Protein AF-A0A353K1G4-F1 (afdb_monomer)

Sequence (325 aa):
MKRILIYILIGVVITFFPLLYINNKVLANDSNIKWTSNRSSLNSTKHDITLPDDAKYISVSENANYVSYVKDEKLYIKDLSGNTEDNLIPEELPVMNAITLNDRDIVMYFIYDRDKQKLIVKTYNIDNDEKTLHKEFTVKNLLEIKGVEYSSYTNVIYINARTGNENYATDNIYRIDIMKNVSHYFSLKDICKMTLLTNEDCIAFQDKYNNLYINKRKFTYQDYSKFILIGKGKKDLLYASPYKDKSKIYVIENQKVVDTIKIEDTNYKDILSFDNRNYLIYDNYAYNVETGDKINIKNDMDIIDITDKQVIYKNSENKLFIENI

Radius of gyration: 22.88 Å; Cα contacts (8 Å, |Δi|>4): 673; chains: 1; bounding box: 49×72×55 Å

Structure (mmCIF, N/CA/C/O backbone):
data_AF-A0A353K1G4-F1
#
_entry.id   AF-A0A353K1G4-F1
#
loop_
_atom_site.group_PDB
_atom_site.id
_atom_site.type_symbol
_atom_site.label_atom_id
_atom_site.label_alt_id
_atom_site.label_comp_id
_atom_site.label_asym_id
_atom_site.label_entity_id
_atom_site.label_seq_id
_atom_site.pdbx_PDB_ins_code
_atom_site.Cartn_x
_atom_site.Cartn_y
_atom_site.Cartn_z
_atom_site.occupancy
_atom_site.B_iso_or_equiv
_atom_site.auth_seq_id
_atom_site.auth_comp_id
_atom_site.auth_asym_id
_atom_site.auth_atom_id
_atom_site.pdbx_PDB_model_num
ATOM 1 N N . MET A 1 1 ? 26.061 51.919 6.950 1.00 58.25 1 MET A N 1
ATOM 2 C CA . MET A 1 1 ? 24.662 51.514 7.230 1.00 58.25 1 MET A CA 1
ATOM 3 C C . MET A 1 1 ? 23.676 51.882 6.121 1.00 58.25 1 MET A C 1
ATOM 5 O O . MET A 1 1 ? 23.127 50.963 5.535 1.00 58.25 1 MET A O 1
ATOM 9 N N . LYS A 1 2 ? 23.488 53.165 5.757 1.00 61.84 2 LYS A N 1
ATOM 10 C CA . LYS A 1 2 ? 22.496 53.577 4.731 1.00 61.84 2 LYS A CA 1
ATOM 11 C C . LYS A 1 2 ? 22.630 52.860 3.373 1.00 61.84 2 LYS A C 1
ATOM 13 O O . LYS A 1 2 ? 21.628 52.455 2.808 1.00 61.84 2 LYS A O 1
ATOM 18 N N . ARG A 1 3 ? 23.856 52.633 2.882 1.00 66.25 3 ARG A N 1
ATOM 19 C CA . ARG A 1 3 ? 24.095 51.904 1.617 1.00 66.25 3 ARG A CA 1
ATOM 20 C C . ARG A 1 3 ? 23.697 50.424 1.677 1.00 66.25 3 ARG A C 1
ATOM 22 O O . ARG A 1 3 ? 23.158 49.916 0.710 1.00 66.25 3 ARG A O 1
ATOM 29 N N . ILE A 1 4 ? 23.904 49.758 2.814 1.00 77.44 4 ILE A N 1
ATOM 30 C CA . ILE A 1 4 ? 23.527 48.345 2.998 1.00 77.44 4 ILE A CA 1
ATOM 31 C C . ILE A 1 4 ? 22.002 48.204 3.016 1.00 77.44 4 ILE A C 1
ATOM 33 O O . ILE A 1 4 ? 21.465 47.326 2.356 1.00 77.44 4 ILE A O 1
ATOM 37 N N . LEU A 1 5 ? 21.305 49.124 3.690 1.00 78.12 5 LEU A N 1
ATOM 38 C CA . LEU A 1 5 ? 19.840 49.194 3.678 1.00 78.12 5 LEU A CA 1
ATOM 39 C C . LEU A 1 5 ? 19.276 49.376 2.264 1.00 78.12 5 LEU A C 1
ATOM 41 O O . LEU A 1 5 ? 18.299 48.725 1.919 1.00 78.12 5 LEU A O 1
ATOM 45 N N . ILE A 1 6 ? 19.921 50.200 1.432 1.00 84.19 6 ILE A N 1
ATOM 46 C CA . ILE A 1 6 ? 19.529 50.387 0.027 1.00 84.19 6 ILE A CA 1
ATOM 47 C C . ILE A 1 6 ? 19.706 49.088 -0.770 1.00 84.19 6 ILE A C 1
ATOM 49 O O . ILE A 1 6 ? 18.800 48.707 -1.501 1.00 84.19 6 ILE A O 1
ATOM 53 N N . TYR A 1 7 ? 20.819 48.368 -0.600 1.00 84.25 7 TYR A N 1
ATOM 54 C CA . TYR A 1 7 ? 21.029 47.094 -1.298 1.00 84.25 7 TYR A CA 1
ATOM 55 C C . TYR A 1 7 ? 20.064 45.992 -0.845 1.00 84.25 7 TYR A C 1
ATOM 57 O O . TYR A 1 7 ? 19.584 45.234 -1.683 1.00 84.25 7 TYR A O 1
ATOM 65 N N . ILE A 1 8 ? 19.725 45.936 0.446 1.00 84.19 8 ILE A N 1
ATOM 66 C CA . ILE A 1 8 ? 18.695 45.020 0.959 1.00 84.19 8 ILE A CA 1
ATOM 67 C C . ILE A 1 8 ? 17.334 45.364 0.345 1.00 84.19 8 ILE A C 1
ATOM 69 O O . ILE A 1 8 ? 16.639 44.471 -0.130 1.00 84.19 8 ILE A O 1
ATOM 73 N N . LEU A 1 9 ? 16.976 46.651 0.286 1.00 84.44 9 LEU A N 1
ATOM 74 C CA . LEU A 1 9 ? 15.713 47.096 -0.302 1.00 84.44 9 LEU A CA 1
ATOM 75 C C . LEU A 1 9 ? 15.630 46.746 -1.795 1.00 84.44 9 LEU A C 1
ATOM 77 O O . LEU A 1 9 ? 14.607 46.247 -2.252 1.00 84.44 9 LEU A O 1
ATOM 81 N N . ILE A 1 10 ? 16.721 46.950 -2.540 1.00 85.31 10 ILE A N 1
ATOM 82 C CA . ILE A 1 10 ? 16.819 46.570 -3.956 1.00 85.31 10 ILE A CA 1
ATOM 83 C C . ILE A 1 10 ? 16.660 45.053 -4.115 1.00 85.31 10 ILE A C 1
ATOM 85 O O . ILE A 1 10 ? 15.904 44.614 -4.977 1.00 85.31 10 ILE A O 1
ATOM 89 N N . GLY A 1 11 ? 17.310 44.253 -3.265 1.00 82.81 11 GLY A N 1
ATOM 90 C CA . GLY A 1 11 ? 17.180 42.794 -3.283 1.00 82.81 11 GLY A CA 1
ATOM 91 C C . GLY A 1 11 ? 15.749 42.318 -3.016 1.00 82.81 11 GLY A C 1
ATOM 92 O O . GLY A 1 11 ? 15.250 41.443 -3.725 1.00 82.81 11 GLY A O 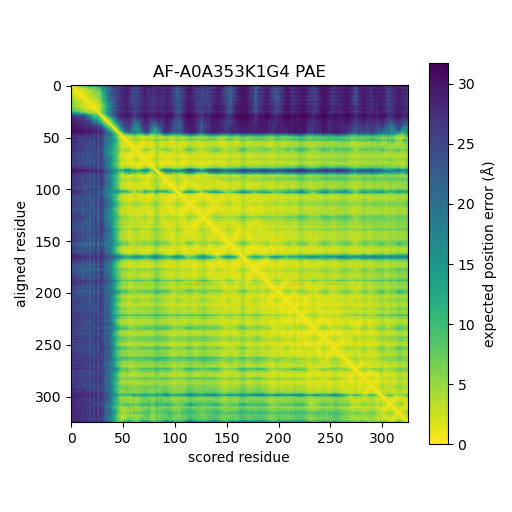1
ATOM 93 N N . VAL A 1 12 ? 15.059 42.933 -2.050 1.00 83.81 12 VAL A N 1
ATOM 94 C CA . VAL A 1 12 ? 13.645 42.642 -1.759 1.00 83.81 12 VAL A CA 1
ATOM 95 C C . VAL A 1 12 ? 12.765 43.029 -2.945 1.00 83.81 12 VAL A C 1
ATOM 97 O O . VAL A 1 12 ? 11.947 42.229 -3.373 1.00 83.81 12 VAL A O 1
ATOM 100 N N . VAL A 1 13 ? 12.957 44.203 -3.548 1.00 86.56 13 VAL A N 1
ATOM 101 C CA . VAL A 1 13 ? 12.174 44.634 -4.721 1.00 86.56 13 VAL A CA 1
ATOM 102 C C . VAL A 1 13 ? 12.390 43.690 -5.910 1.00 86.56 13 VAL A C 1
ATOM 104 O O . VAL A 1 13 ? 11.421 43.241 -6.520 1.00 86.56 13 VAL A O 1
ATOM 107 N N . ILE A 1 14 ? 13.638 43.322 -6.211 1.00 83.94 14 ILE A N 1
ATOM 108 C CA . ILE A 1 14 ? 13.964 42.430 -7.335 1.00 83.94 14 ILE A CA 1
ATOM 109 C C . ILE A 1 14 ? 13.409 41.018 -7.128 1.00 83.94 14 ILE A C 1
ATOM 111 O O . ILE A 1 14 ? 13.092 40.360 -8.108 1.00 83.94 14 ILE A O 1
ATOM 115 N N . THR A 1 15 ? 13.262 40.540 -5.892 1.00 82.00 15 THR A N 1
ATOM 116 C CA . THR A 1 15 ? 12.695 39.205 -5.626 1.00 82.00 15 THR A CA 1
ATOM 117 C C . THR A 1 15 ? 11.172 39.225 -5.513 1.00 82.00 15 THR A C 1
ATOM 119 O O . THR A 1 15 ? 10.502 38.342 -6.043 1.00 82.00 15 THR A O 1
ATOM 122 N N . PHE A 1 16 ? 10.602 40.252 -4.884 1.00 82.38 16 PHE A N 1
ATOM 123 C CA . PHE A 1 16 ? 9.173 40.321 -4.581 1.00 82.38 16 PHE A CA 1
ATOM 124 C C . PHE A 1 16 ? 8.318 40.679 -5.806 1.00 82.38 16 PHE A C 1
ATOM 126 O O . PHE A 1 16 ? 7.224 40.141 -5.967 1.00 82.38 16 PHE A O 1
ATOM 133 N N . PHE A 1 17 ? 8.807 41.542 -6.706 1.00 81.88 17 PHE A N 1
ATOM 134 C CA . PHE A 1 17 ? 8.049 41.946 -7.899 1.00 81.88 17 PHE A CA 1
ATOM 135 C C . PHE A 1 17 ? 7.869 40.826 -8.939 1.00 81.88 17 PHE A C 1
ATOM 137 O O . PHE A 1 17 ? 6.750 40.676 -9.431 1.00 81.88 17 PHE A O 1
ATOM 144 N N . PRO A 1 18 ? 8.885 40.002 -9.262 1.00 81.19 18 PRO A N 1
ATOM 145 C CA . PRO A 1 18 ? 8.693 38.835 -10.121 1.00 81.19 18 PRO A CA 1
ATOM 146 C C . PRO A 1 18 ? 7.727 37.813 -9.522 1.00 81.19 18 PRO A C 1
ATOM 148 O O . PRO A 1 18 ? 6.892 37.279 -10.245 1.00 81.19 18 PRO A O 1
ATOM 151 N N . LEU A 1 19 ? 7.782 37.584 -8.204 1.00 77.62 19 LEU A N 1
ATOM 152 C CA . LEU A 1 19 ? 6.848 36.696 -7.504 1.00 77.62 19 LEU A CA 1
ATOM 153 C C . LEU A 1 19 ? 5.409 37.220 -7.562 1.00 77.62 19 LEU A C 1
ATOM 155 O O . LEU A 1 19 ? 4.501 36.463 -7.891 1.00 77.62 19 LEU A O 1
ATOM 159 N N . LEU A 1 20 ? 5.198 38.519 -7.328 1.00 79.25 20 LEU A N 1
ATOM 160 C CA . LEU A 1 20 ? 3.890 39.161 -7.498 1.00 79.25 20 LEU A CA 1
ATOM 161 C C . LEU A 1 20 ? 3.398 39.107 -8.945 1.00 79.25 20 LEU A C 1
ATOM 163 O O . LEU A 1 20 ? 2.205 38.922 -9.174 1.00 79.25 20 LEU A O 1
ATOM 167 N N . TYR A 1 21 ? 4.294 39.258 -9.921 1.00 79.94 21 TYR A N 1
ATOM 168 C CA . TYR A 1 21 ? 3.950 39.142 -11.333 1.00 79.94 21 TYR A CA 1
ATOM 169 C C . TYR A 1 21 ? 3.519 37.714 -11.680 1.00 79.94 21 TYR A C 1
ATOM 171 O O . TYR A 1 21 ? 2.460 37.532 -12.271 1.00 79.94 21 TYR A O 1
ATOM 179 N N . ILE A 1 22 ? 4.271 36.694 -11.261 1.00 77.50 22 ILE A N 1
ATOM 180 C CA . ILE A 1 22 ? 3.872 35.293 -11.451 1.00 77.50 22 ILE A CA 1
ATOM 181 C C . ILE A 1 22 ? 2.525 35.046 -10.765 1.00 77.50 22 ILE A C 1
ATOM 183 O O . ILE A 1 22 ? 1.596 34.572 -11.411 1.00 77.50 22 ILE A O 1
ATOM 187 N N . ASN A 1 23 ? 2.368 35.453 -9.506 1.00 74.56 23 ASN A N 1
ATOM 188 C CA . ASN A 1 23 ? 1.127 35.246 -8.771 1.00 74.56 23 ASN A CA 1
ATOM 189 C C . ASN A 1 23 ? -0.074 35.932 -9.433 1.00 74.56 23 ASN A C 1
ATOM 191 O O . ASN A 1 23 ? -1.102 35.300 -9.603 1.00 74.56 23 ASN A O 1
ATOM 195 N N . ASN A 1 24 ? 0.045 37.192 -9.857 1.00 74.19 24 ASN A N 1
ATOM 196 C CA . ASN A 1 24 ? -1.110 37.975 -10.312 1.00 74.19 24 ASN A CA 1
ATOM 197 C C . ASN A 1 24 ? -1.355 37.943 -11.829 1.00 74.19 24 ASN A C 1
ATOM 199 O O . ASN A 1 24 ? -2.456 38.255 -12.272 1.00 74.19 24 ASN A O 1
ATOM 203 N N . LYS A 1 25 ? -0.341 37.641 -12.645 1.00 70.00 25 LYS A N 1
ATOM 204 C CA . LYS A 1 25 ? -0.463 37.614 -14.115 1.00 70.00 25 LYS A CA 1
ATOM 205 C C . LYS A 1 25 ? -0.393 36.211 -14.695 1.00 70.00 25 LYS A C 1
ATOM 207 O O . LYS A 1 25 ? -1.037 35.972 -15.711 1.00 70.00 25 LYS A O 1
ATOM 212 N N . VAL A 1 26 ? 0.393 35.320 -14.089 1.00 64.12 26 VAL A N 1
ATOM 213 C CA . VAL A 1 26 ? 0.529 33.933 -14.557 1.00 64.12 26 VAL A CA 1
ATOM 214 C C . VAL A 1 26 ? -0.467 33.028 -13.836 1.00 64.12 26 VAL A C 1
ATOM 216 O O . VAL A 1 26 ? -1.128 32.236 -14.492 1.00 64.12 26 VAL A O 1
ATOM 219 N N . LEU A 1 27 ? -0.610 33.178 -12.515 1.00 58.81 27 LEU A N 1
ATOM 220 C CA . LEU A 1 27 ? -1.438 32.298 -11.684 1.00 58.81 27 LEU A CA 1
ATOM 221 C C . LEU A 1 27 ? -2.842 32.857 -11.391 1.00 58.81 27 LEU A C 1
ATOM 223 O O . LEU A 1 27 ? -3.780 32.079 -11.326 1.00 58.81 27 LEU A O 1
ATOM 227 N N . ALA A 1 28 ? -3.022 34.178 -11.248 1.00 53.81 28 ALA A N 1
ATOM 228 C CA . ALA A 1 28 ? -4.326 34.774 -10.906 1.00 53.81 28 ALA A CA 1
ATOM 229 C C . ALA A 1 28 ? -5.261 34.985 -12.101 1.00 53.81 28 ALA A C 1
ATOM 231 O O . ALA A 1 28 ? -6.391 35.440 -11.923 1.00 53.81 28 ALA A O 1
ATOM 232 N N . ASN A 1 29 ? -4.831 34.630 -13.313 1.00 46.84 29 ASN A N 1
ATOM 233 C CA . ASN A 1 29 ? -5.809 34.284 -14.325 1.00 46.84 29 ASN A CA 1
ATOM 234 C C . ASN A 1 29 ? -6.334 32.894 -13.969 1.00 46.84 29 ASN A C 1
ATOM 236 O O . ASN A 1 29 ? -5.864 31.889 -14.500 1.00 46.84 29 ASN A O 1
ATOM 240 N N . ASP A 1 30 ? -7.369 32.887 -13.127 1.00 51.62 30 ASP A N 1
ATOM 241 C CA . ASP A 1 30 ? -8.480 31.945 -13.208 1.00 51.62 30 ASP A CA 1
ATOM 242 C C . ASP A 1 30 ? -9.073 32.037 -14.626 1.00 51.62 30 ASP A C 1
ATOM 244 O O . ASP A 1 30 ? -10.189 32.505 -14.867 1.00 51.62 30 ASP A O 1
ATOM 248 N N . SER A 1 31 ? -8.306 31.610 -15.631 1.00 43.84 31 SER A N 1
ATOM 249 C CA . SER A 1 31 ? -8.924 31.066 -16.813 1.00 43.84 31 SER A CA 1
ATOM 250 C C . SER A 1 31 ? -9.712 29.889 -16.287 1.00 43.84 31 SER A C 1
ATOM 252 O O . SER A 1 31 ? -9.131 28.951 -15.744 1.00 43.84 31 SER A O 1
ATOM 254 N N . ASN A 1 32 ? -11.028 29.991 -16.423 1.00 38.44 32 ASN A N 1
ATOM 255 C CA . ASN A 1 32 ? -11.963 28.888 -16.497 1.00 38.44 32 ASN A CA 1
ATOM 256 C C . ASN A 1 32 ? -11.434 27.837 -17.486 1.00 38.44 32 ASN A C 1
ATOM 258 O O . ASN A 1 32 ? -11.980 27.657 -18.575 1.00 38.44 32 ASN A O 1
ATOM 262 N N . ILE A 1 33 ? -10.372 27.126 -17.116 1.00 37.75 33 ILE A N 1
ATOM 263 C CA . ILE A 1 33 ? -10.041 25.831 -17.658 1.00 37.75 33 ILE A CA 1
ATOM 264 C C . ILE A 1 33 ? -11.129 24.961 -17.054 1.00 37.75 33 ILE A C 1
ATOM 266 O O . ILE A 1 33 ? -10.950 24.282 -16.046 1.00 37.75 33 ILE A O 1
ATOM 270 N N . LYS A 1 34 ? -12.309 25.006 -17.681 1.00 30.03 34 LYS A N 1
ATOM 271 C CA . LYS A 1 34 ? -13.088 23.791 -17.781 1.00 30.03 34 LYS A CA 1
ATOM 272 C C . LYS A 1 34 ? -12.109 22.806 -18.386 1.00 30.03 34 LYS A C 1
ATOM 274 O O . LYS A 1 34 ? -11.806 22.882 -19.574 1.00 30.03 34 LYS A O 1
ATOM 279 N N . TRP A 1 35 ? -11.580 21.933 -17.540 1.00 30.47 35 TRP A N 1
ATOM 280 C CA . TRP A 1 35 ? -11.176 20.616 -17.969 1.00 30.47 35 TRP A CA 1
ATOM 281 C C . TRP A 1 35 ? -12.411 20.035 -18.652 1.00 30.47 35 TRP A C 1
ATOM 283 O O . TRP A 1 35 ? 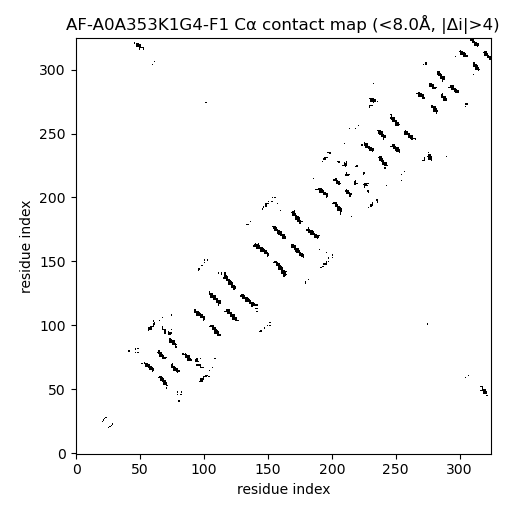-13.272 19.422 -18.030 1.00 30.47 35 TRP A O 1
ATOM 293 N N . THR A 1 36 ? -12.561 20.304 -19.944 1.00 27.59 36 THR A N 1
ATOM 294 C CA . THR A 1 36 ? -13.297 19.412 -20.813 1.00 27.59 36 THR A CA 1
ATOM 295 C C . THR A 1 36 ? -12.402 18.199 -20.902 1.00 27.59 36 THR A C 1
ATOM 297 O O . THR A 1 36 ? -11.578 18.077 -21.808 1.00 27.59 36 THR A O 1
ATOM 300 N N . SER A 1 37 ? -12.525 17.319 -19.911 1.00 32.78 37 SER A N 1
ATOM 301 C CA . SER A 1 37 ? -12.235 15.930 -20.154 1.00 32.78 37 SER A CA 1
ATOM 302 C C . SER A 1 37 ? -13.203 15.511 -21.258 1.00 32.78 37 SER A C 1
ATOM 304 O O . SER A 1 37 ? -14.309 15.045 -21.017 1.00 32.78 37 SER A O 1
ATOM 306 N N . ASN A 1 38 ? -12.755 15.608 -22.507 1.00 28.50 38 ASN A N 1
ATOM 307 C CA . ASN A 1 38 ? -13.160 14.635 -23.513 1.00 28.50 38 ASN A CA 1
ATOM 308 C C . ASN A 1 38 ? -12.497 13.294 -23.152 1.00 28.50 38 ASN A C 1
ATOM 310 O O . ASN A 1 38 ? -11.812 12.682 -23.957 1.00 28.50 38 ASN A O 1
ATOM 314 N N . ARG A 1 39 ? -12.646 12.860 -21.897 1.00 36.84 39 ARG A N 1
ATOM 315 C CA . ARG A 1 39 ? -12.475 11.474 -21.511 1.00 36.84 39 ARG A CA 1
ATOM 316 C C . ARG A 1 39 ? -13.878 10.940 -21.627 1.00 36.84 39 ARG A C 1
ATOM 318 O O . ARG A 1 39 ? -14.719 11.201 -20.767 1.00 36.84 39 ARG A O 1
ATOM 325 N N . SER A 1 40 ? -14.142 10.319 -22.770 1.00 32.12 40 SER A N 1
ATOM 326 C CA . SER A 1 40 ? -15.283 9.434 -22.919 1.00 32.12 40 SER A CA 1
ATOM 327 C C . SER A 1 40 ? -15.382 8.625 -21.635 1.00 32.12 40 SER A C 1
ATOM 329 O O . SER A 1 40 ? -14.438 7.919 -21.281 1.00 32.12 40 SER A O 1
ATOM 331 N N . SER A 1 41 ? -16.499 8.758 -20.917 1.00 33.25 41 SER A N 1
ATOM 332 C CA . SER A 1 41 ? -16.929 7.679 -20.041 1.00 33.25 41 SER A CA 1
ATOM 333 C C . SER A 1 41 ? -16.793 6.418 -20.875 1.00 33.25 41 SER A C 1
ATOM 335 O O . SER A 1 41 ? -17.339 6.402 -21.984 1.00 33.25 41 SER A O 1
ATOM 337 N N . LEU A 1 42 ? -16.008 5.445 -20.412 1.00 39.84 42 LEU A N 1
ATOM 338 C CA . LEU A 1 42 ? -15.940 4.135 -21.039 1.00 39.84 42 LEU A CA 1
ATOM 339 C C . LEU A 1 42 ? -17.383 3.701 -21.282 1.00 39.84 42 LEU A C 1
ATOM 341 O O . LEU A 1 42 ? -18.133 3.405 -20.349 1.00 39.84 42 LEU A O 1
ATOM 345 N N . ASN A 1 43 ? -17.805 3.779 -22.545 1.00 36.62 43 ASN A N 1
ATOM 346 C CA . ASN A 1 43 ? -19.023 3.129 -22.963 1.00 36.62 43 ASN A CA 1
ATOM 347 C C . ASN A 1 43 ? -18.784 1.668 -22.618 1.00 36.62 43 ASN A C 1
ATOM 349 O O . ASN A 1 43 ? -17.737 1.118 -22.941 1.00 36.62 43 ASN A O 1
ATOM 353 N N . SER A 1 44 ? -19.729 1.098 -21.888 1.00 39.62 44 SER A N 1
ATOM 354 C CA . SER A 1 44 ? -19.726 -0.239 -21.307 1.00 39.62 44 SER A CA 1
ATOM 355 C C . SER A 1 44 ? -19.703 -1.361 -22.359 1.00 39.62 44 SER A C 1
ATOM 357 O O . SER A 1 44 ? -20.551 -2.259 -22.349 1.00 39.62 44 SER A O 1
ATOM 359 N N . THR A 1 45 ? -18.774 -1.324 -23.306 1.00 41.38 45 THR A N 1
ATOM 360 C CA . THR A 1 45 ? -18.481 -2.440 -24.192 1.00 41.38 45 THR A CA 1
ATOM 361 C C . THR A 1 45 ? -17.567 -3.393 -23.447 1.00 41.38 45 THR A C 1
ATOM 363 O O . THR A 1 45 ? -16.349 -3.272 -23.451 1.00 41.38 45 THR A O 1
ATOM 366 N N . LYS A 1 46 ? -18.243 -4.323 -22.768 1.00 48.44 46 LYS A N 1
ATOM 367 C CA . LYS A 1 46 ? -17.762 -5.590 -22.219 1.00 48.44 46 LYS A CA 1
ATOM 368 C C . LYS A 1 46 ? -16.737 -6.245 -23.149 1.00 48.44 46 LYS A C 1
ATOM 370 O O . LYS A 1 46 ? -17.112 -6.990 -24.055 1.00 48.44 46 LYS A O 1
ATOM 375 N N . HIS A 1 47 ? -15.461 -5.988 -22.929 1.00 54.25 47 HIS A N 1
ATOM 376 C CA . HIS A 1 47 ? -14.424 -6.885 -23.404 1.00 54.25 47 HIS A CA 1
ATOM 377 C C . HIS A 1 47 ? -14.033 -7.770 -22.226 1.00 54.25 47 HIS A C 1
ATOM 379 O O . HIS A 1 47 ? -13.737 -7.269 -21.143 1.00 54.25 47 HIS A O 1
ATOM 385 N N . ASP A 1 48 ? -14.116 -9.086 -22.422 1.00 62.72 48 ASP A N 1
ATOM 386 C CA . ASP A 1 48 ? -13.640 -10.061 -21.446 1.00 62.72 48 ASP A CA 1
ATOM 387 C C . ASP A 1 48 ? -12.113 -9.968 -21.427 1.00 62.72 48 ASP A C 1
ATOM 389 O O . ASP A 1 48 ? -11.431 -10.481 -22.315 1.00 62.72 48 ASP A O 1
ATOM 393 N N . ILE A 1 49 ? -11.570 -9.256 -20.445 1.00 75.69 49 ILE A N 1
ATOM 394 C CA . ILE A 1 49 ? -10.129 -9.058 -20.326 1.00 75.69 49 ILE A CA 1
ATOM 395 C C . ILE A 1 49 ? -9.587 -10.167 -19.444 1.00 75.69 49 ILE A C 1
ATOM 397 O O . ILE A 1 49 ? -9.789 -10.167 -18.233 1.00 75.69 49 ILE A O 1
ATOM 401 N N . THR A 1 50 ? -8.916 -11.137 -20.055 1.00 82.56 50 THR A N 1
ATOM 402 C CA . THR A 1 50 ? -8.254 -12.223 -19.329 1.00 82.56 50 THR A CA 1
ATOM 403 C C . THR A 1 50 ? -6.826 -11.823 -18.988 1.00 82.56 50 THR A C 1
ATOM 405 O O . THR A 1 50 ? -6.050 -11.446 -19.872 1.00 82.56 50 THR A O 1
ATOM 408 N N . LEU A 1 51 ? -6.490 -11.903 -17.703 1.00 85.69 51 LEU A N 1
ATOM 409 C CA . LEU A 1 51 ? -5.122 -11.817 -17.211 1.00 85.69 51 LEU A CA 1
ATOM 410 C C . LEU A 1 51 ? -4.488 -13.216 -17.183 1.00 85.69 51 LEU A C 1
ATOM 412 O O . LEU A 1 51 ? -5.195 -14.202 -16.977 1.00 85.69 51 LEU A O 1
ATOM 416 N N . PRO A 1 52 ? -3.163 -13.329 -17.349 1.00 87.38 52 PRO A N 1
ATOM 417 C CA . PRO A 1 52 ? -2.469 -14.596 -17.146 1.00 87.38 52 PRO A CA 1
ATOM 418 C C . PRO A 1 52 ? -2.619 -15.135 -15.713 1.00 87.38 52 PRO A C 1
ATOM 420 O O . PRO A 1 52 ? -2.624 -14.358 -14.758 1.00 87.38 52 PRO A O 1
ATOM 423 N N . ASP A 1 53 ? -2.654 -16.462 -15.555 1.00 84.44 53 ASP A N 1
ATOM 424 C CA . ASP A 1 53 ? -2.888 -17.124 -14.256 1.00 84.44 53 ASP A CA 1
ATOM 425 C C . ASP A 1 53 ? -1.859 -16.800 -13.165 1.00 84.44 53 ASP A C 1
ATOM 427 O O . ASP A 1 53 ? -2.149 -16.852 -11.971 1.00 84.44 53 AS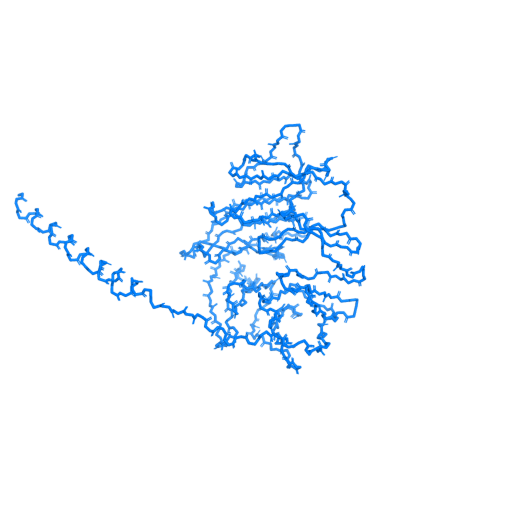P A O 1
ATOM 431 N N . ASP A 1 54 ? -0.647 -16.460 -13.576 1.00 88.69 54 ASP A N 1
ATOM 432 C CA . ASP A 1 54 ? 0.502 -16.150 -12.736 1.00 88.69 54 ASP A C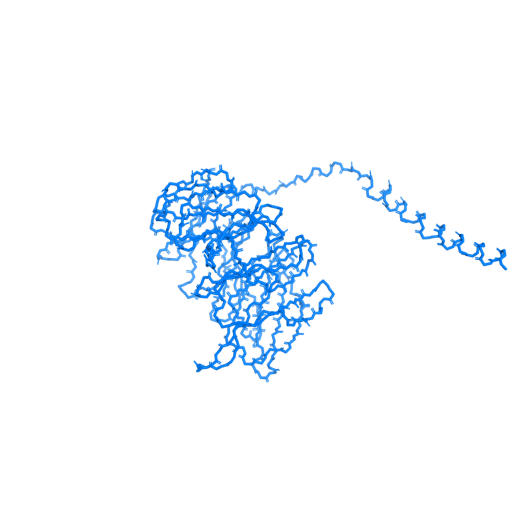A 1
ATOM 433 C C . ASP A 1 54 ? 0.747 -14.640 -12.569 1.00 88.69 54 ASP A C 1
ATOM 435 O O . ASP A 1 54 ? 1.772 -14.245 -12.006 1.00 88.69 54 ASP A O 1
ATOM 439 N N . ALA A 1 55 ? -0.181 -13.793 -13.032 1.00 90.62 55 ALA A N 1
ATOM 440 C CA . ALA A 1 55 ? -0.101 -12.346 -12.877 1.00 90.62 55 ALA A CA 1
ATOM 441 C C . ALA A 1 55 ? -0.114 -11.934 -11.392 1.00 90.62 55 ALA A C 1
ATOM 443 O O . ALA A 1 55 ? -0.991 -12.312 -10.612 1.00 90.62 55 ALA A O 1
ATOM 444 N N . LYS A 1 56 ? 0.863 -11.112 -11.002 1.00 92.94 56 LYS A N 1
ATOM 445 C CA . LYS A 1 56 ? 1.037 -10.565 -9.648 1.00 92.94 56 LYS A CA 1
ATOM 446 C C . LYS A 1 56 ? 1.081 -9.044 -9.679 1.00 92.94 56 LYS A C 1
ATOM 448 O O . LYS A 1 56 ? 1.355 -8.451 -10.717 1.00 92.94 56 LYS A O 1
ATOM 453 N N . TYR A 1 57 ? 0.860 -8.426 -8.518 1.00 93.00 57 TYR A N 1
ATOM 454 C CA . TYR A 1 57 ? 0.888 -6.966 -8.349 1.00 93.00 57 TYR A CA 1
ATOM 455 C C . TYR A 1 57 ? -0.022 -6.254 -9.360 1.00 93.00 57 TYR A C 1
ATOM 457 O O . TYR A 1 57 ? 0.381 -5.308 -10.028 1.00 93.00 57 TYR A O 1
ATOM 465 N N . ILE A 1 58 ? -1.238 -6.782 -9.508 1.00 91.75 58 ILE A N 1
ATOM 466 C CA . ILE A 1 58 ? -2.242 -6.243 -10.420 1.00 91.75 58 ILE A CA 1
ATOM 467 C C . ILE A 1 58 ? -2.682 -4.881 -9.884 1.00 91.75 58 ILE A C 1
ATOM 469 O O . ILE A 1 58 ? -3.090 -4.777 -8.727 1.00 91.75 58 ILE A O 1
ATOM 473 N N . SER A 1 59 ? -2.602 -3.851 -10.718 1.00 90.25 59 SER A N 1
ATOM 474 C CA . SER A 1 59 ? -2.992 -2.492 -10.354 1.00 90.25 59 SER A CA 1
ATOM 475 C C . SER A 1 59 ? -3.706 -1.819 -11.519 1.00 90.25 59 SER A C 1
ATOM 477 O O . SER A 1 59 ? -3.196 -1.784 -12.640 1.00 90.25 59 SER A O 1
ATOM 479 N N . VAL A 1 60 ? -4.900 -1.292 -11.259 1.00 87.12 60 VAL A N 1
ATOM 480 C CA . VAL A 1 60 ? -5.737 -0.617 -12.258 1.00 87.12 60 VAL A CA 1
ATOM 481 C C . VAL A 1 60 ? -5.563 0.896 -12.123 1.00 87.12 60 VAL A C 1
ATOM 483 O O . VAL A 1 60 ? -5.394 1.403 -11.016 1.00 87.12 60 VAL A O 1
ATOM 486 N N . SER A 1 61 ? -5.546 1.618 -13.242 1.00 86.31 61 SER A N 1
ATOM 487 C CA . SER A 1 61 ? -5.525 3.085 -13.240 1.00 86.31 61 SER A CA 1
ATOM 488 C C . SER A 1 61 ? -6.838 3.665 -12.703 1.00 86.31 61 SER A C 1
ATOM 490 O O . SER A 1 61 ? -7.893 3.050 -12.828 1.00 86.31 61 SER A O 1
ATOM 492 N N . GLU A 1 62 ? -6.808 4.881 -12.148 1.00 78.31 62 GLU A N 1
ATOM 493 C CA . GLU A 1 62 ? -7.985 5.528 -11.529 1.00 78.31 62 GLU A CA 1
ATOM 494 C C . GLU A 1 62 ? -9.198 5.611 -12.477 1.00 78.31 62 GLU A C 1
ATOM 496 O O . GLU A 1 62 ? -10.349 5.453 -12.075 1.00 78.31 62 GLU A O 1
ATOM 501 N N . ASN A 1 63 ? -8.937 5.835 -13.765 1.00 77.19 63 ASN A N 1
ATOM 502 C CA . ASN A 1 63 ? -9.947 5.914 -14.823 1.00 77.19 63 ASN A CA 1
ATOM 503 C C . ASN A 1 63 ? -10.401 4.542 -15.359 1.00 77.19 63 ASN A C 1
ATOM 505 O O . ASN A 1 63 ? -11.231 4.514 -16.266 1.00 77.19 63 ASN A O 1
ATOM 509 N N . ALA A 1 64 ? -9.851 3.439 -14.841 1.00 78.81 64 ALA A N 1
ATOM 510 C CA . ALA A 1 64 ? -10.053 2.078 -15.331 1.00 78.81 64 ALA A CA 1
ATOM 511 C C . ALA A 1 64 ? -9.772 1.904 -16.837 1.00 78.81 64 ALA A C 1
ATOM 513 O O . ALA A 1 64 ? -10.370 1.051 -17.491 1.00 78.81 64 ALA A O 1
ATOM 514 N N . ASN A 1 65 ? -8.848 2.698 -17.389 1.00 84.12 65 ASN A N 1
ATOM 515 C CA . ASN A 1 65 ? -8.397 2.567 -18.775 1.00 84.12 65 ASN A CA 1
ATOM 516 C C . ASN A 1 65 ? -7.223 1.599 -18.925 1.00 84.12 65 ASN A C 1
ATOM 518 O O . ASN A 1 65 ? -7.039 1.056 -20.004 1.00 84.12 65 ASN A O 1
ATOM 522 N N . TYR A 1 66 ? -6.428 1.375 -17.879 1.00 88.06 66 TYR A N 1
ATOM 523 C CA . TYR A 1 66 ? -5.240 0.533 -17.951 1.00 88.06 66 TYR A CA 1
ATOM 524 C C . TYR A 1 66 ? -5.163 -0.412 -16.758 1.00 88.06 66 TYR A C 1
ATOM 526 O O . TYR A 1 66 ? -5.500 -0.047 -15.632 1.00 88.06 66 TYR A O 1
ATOM 534 N N . VAL A 1 67 ? -4.642 -1.613 -16.993 1.00 90.06 67 VAL A N 1
ATOM 535 C CA . VAL A 1 67 ? -4.198 -2.525 -15.936 1.00 90.06 67 VAL A CA 1
ATOM 536 C C . VAL A 1 67 ? -2.715 -2.816 -16.113 1.00 90.06 67 VAL A C 1
ATOM 538 O O . VAL A 1 67 ? -2.258 -3.134 -17.210 1.00 90.06 67 VAL A O 1
ATOM 541 N N . SER A 1 68 ? -1.959 -2.707 -15.027 1.00 93.75 68 SER A N 1
ATOM 542 C CA . SER A 1 68 ? -0.577 -3.162 -14.954 1.00 93.75 68 SER A CA 1
ATOM 543 C C . SER A 1 68 ? -0.489 -4.438 -14.126 1.00 93.75 68 SER A C 1
ATOM 545 O O . SER A 1 68 ? -1.257 -4.638 -13.183 1.00 93.75 68 SER A O 1
ATOM 547 N N . TYR A 1 69 ? 0.423 -5.328 -14.501 1.00 94.94 69 TYR A N 1
ATOM 548 C CA . TYR A 1 69 ? 0.727 -6.534 -13.739 1.00 94.94 69 TYR A CA 1
ATOM 549 C C . TYR A 1 69 ? 2.144 -7.015 -14.036 1.00 94.94 69 TYR A C 1
ATOM 551 O O . TYR A 1 69 ? 2.753 -6.676 -15.054 1.00 94.94 69 TYR A O 1
ATOM 559 N N . VAL A 1 70 ? 2.669 -7.841 -13.139 1.00 95.94 70 VAL A N 1
ATOM 560 C CA . VAL A 1 70 ? 3.959 -8.506 -13.302 1.00 95.94 70 VAL A CA 1
ATOM 561 C C . VAL A 1 70 ? 3.734 -9.988 -13.556 1.00 95.94 70 VAL A C 1
ATOM 563 O O . VAL A 1 70 ? 3.025 -10.652 -12.800 1.00 95.94 70 VAL A O 1
ATOM 566 N N . LYS A 1 71 ? 4.380 -10.511 -14.594 1.00 94.94 71 LYS A N 1
ATOM 567 C CA . LYS A 1 71 ? 4.402 -11.933 -14.943 1.00 94.94 71 LYS A CA 1
ATOM 568 C C . LYS A 1 71 ? 5.819 -12.332 -15.331 1.00 94.94 71 LYS A C 1
ATOM 570 O O . LYS A 1 71 ? 6.469 -11.587 -16.058 1.00 94.94 71 LYS A O 1
ATOM 575 N N . ASP A 1 72 ? 6.288 -13.487 -14.858 1.00 93.88 72 ASP A N 1
ATOM 576 C CA . ASP A 1 72 ? 7.648 -13.978 -15.133 1.00 93.88 72 ASP A CA 1
ATOM 577 C C . ASP A 1 72 ? 8.723 -12.898 -14.900 1.00 93.88 72 ASP A C 1
ATOM 579 O O . ASP A 1 72 ? 9.626 -12.705 -15.713 1.00 93.88 72 ASP A O 1
ATOM 583 N N . GLU A 1 73 ? 8.569 -12.133 -13.811 1.00 95.19 73 GLU A N 1
ATOM 584 C CA . GLU A 1 73 ? 9.445 -11.012 -13.433 1.00 95.19 73 GLU A CA 1
ATOM 585 C C . GLU A 1 73 ? 9.522 -9.869 -14.471 1.00 95.19 73 GLU A C 1
ATOM 587 O O . GLU A 1 73 ? 10.466 -9.079 -14.469 1.00 95.19 73 GLU A O 1
ATOM 592 N N . LYS A 1 74 ? 8.520 -9.743 -15.346 1.00 96.56 74 LYS A N 1
ATOM 593 C CA . LYS A 1 74 ? 8.393 -8.678 -16.351 1.00 96.56 74 LYS A CA 1
ATOM 594 C C . LYS A 1 74 ? 7.116 -7.876 -16.146 1.00 96.56 74 LYS A C 1
ATOM 596 O O . LYS A 1 74 ? 6.093 -8.428 -15.747 1.00 96.56 74 LYS A O 1
ATOM 601 N N . LEU A 1 75 ? 7.181 -6.581 -16.440 1.00 97.12 75 LEU A N 1
ATOM 602 C CA . LEU A 1 75 ? 6.048 -5.666 -16.342 1.00 97.12 75 LEU A CA 1
ATOM 603 C C . LEU A 1 75 ? 5.255 -5.646 -17.651 1.00 97.12 75 LEU A C 1
ATOM 605 O O . LEU A 1 75 ? 5.824 -5.399 -18.714 1.00 97.12 75 LEU A O 1
ATOM 609 N N . TYR A 1 76 ? 3.945 -5.828 -17.540 1.00 95.38 76 TYR A N 1
ATOM 610 C CA . TYR A 1 76 ? 2.993 -5.696 -18.633 1.00 95.38 76 TYR A CA 1
ATOM 611 C C . TYR A 1 76 ? 1.974 -4.610 -18.303 1.00 95.38 76 TYR A C 1
ATOM 613 O O . TYR A 1 76 ? 1.569 -4.453 -17.147 1.00 95.38 76 TYR A O 1
ATOM 621 N N . ILE A 1 77 ? 1.562 -3.872 -19.328 1.00 93.50 77 ILE A N 1
ATOM 622 C CA . ILE A 1 77 ? 0.496 -2.875 -19.253 1.00 93.50 77 ILE A CA 1
ATOM 623 C C . ILE A 1 77 ? -0.494 -3.172 -20.369 1.00 93.50 77 ILE A C 1
ATOM 625 O O . ILE A 1 77 ? -0.105 -3.324 -21.526 1.00 93.50 77 ILE A O 1
ATOM 629 N N . LYS A 1 78 ? -1.774 -3.252 -20.024 1.00 89.50 78 LYS A N 1
ATOM 630 C CA . LYS A 1 78 ? -2.851 -3.543 -20.964 1.00 89.50 78 LYS A CA 1
ATOM 631 C C . LYS A 1 78 ? -3.878 -2.422 -20.942 1.00 89.50 78 LYS A C 1
ATOM 633 O O . LYS A 1 78 ? -4.331 -2.029 -19.868 1.00 89.50 78 LYS A O 1
ATOM 638 N N . ASP A 1 79 ? -4.228 -1.928 -22.123 1.00 87.38 79 ASP A N 1
ATOM 639 C CA . ASP A 1 79 ? -5.344 -1.005 -22.321 1.00 87.38 79 ASP A CA 1
ATOM 640 C C . ASP A 1 79 ? -6.665 -1.781 -22.209 1.00 87.38 79 ASP A C 1
ATOM 642 O O . ASP A 1 79 ? -6.845 -2.840 -22.811 1.00 87.38 79 ASP A O 1
ATOM 646 N N . LEU A 1 80 ? -7.568 -1.277 -21.373 1.00 81.19 80 LEU A N 1
ATOM 647 C CA . LEU A 1 80 ? -8.872 -1.861 -21.077 1.00 81.19 80 LEU A CA 1
ATOM 648 C C . LEU A 1 80 ? -9.963 -1.363 -22.043 1.00 81.19 80 LEU A C 1
ATOM 650 O O . LEU A 1 80 ? -11.057 -1.926 -22.080 1.00 81.19 80 LEU A O 1
ATOM 654 N N . SER A 1 81 ? -9.685 -0.321 -22.832 1.00 74.69 81 SER A N 1
ATOM 655 C CA . SER A 1 81 ? -10.622 0.266 -23.798 1.00 74.69 81 SER A CA 1
ATOM 656 C C . SER A 1 81 ? -10.736 -0.520 -25.108 1.00 74.69 81 SER A C 1
ATOM 658 O O . SER A 1 81 ? -11.705 -0.344 -25.851 1.00 74.69 81 SER A O 1
ATOM 660 N N . GLY A 1 82 ? -9.797 -1.430 -25.379 1.00 61.56 82 GLY A N 1
ATOM 661 C CA . GLY A 1 82 ? -9.797 -2.275 -26.568 1.00 61.56 82 GLY A CA 1
ATOM 662 C C . GLY A 1 82 ? -9.159 -3.637 -26.317 1.00 61.56 82 GLY A C 1
ATOM 663 O O . GLY A 1 82 ? -8.474 -3.858 -25.327 1.00 61.56 82 GLY A O 1
ATOM 664 N N . ASN A 1 83 ? -9.366 -4.577 -27.240 1.00 57.28 83 ASN A N 1
ATOM 665 C CA . ASN A 1 83 ? -8.696 -5.881 -27.214 1.00 57.28 83 ASN A CA 1
ATOM 666 C C . ASN A 1 83 ? -7.250 -5.756 -27.736 1.00 57.28 83 ASN A C 1
ATOM 668 O O . ASN A 1 83 ? -6.895 -6.356 -28.751 1.00 57.28 83 ASN A O 1
ATOM 672 N N . THR A 1 84 ? -6.454 -4.889 -27.112 1.00 65.31 84 THR A N 1
ATOM 673 C CA . THR A 1 84 ? -5.049 -4.678 -27.469 1.00 65.31 84 THR A CA 1
ATOM 674 C C . THR A 1 84 ? -4.179 -5.754 -26.832 1.00 65.31 84 THR A C 1
ATOM 676 O O . THR A 1 84 ? -4.455 -6.211 -25.720 1.00 65.31 84 THR A O 1
ATOM 679 N N . GLU A 1 85 ? -3.118 -6.146 -27.536 1.00 77.38 85 GLU A N 1
ATOM 680 C CA . GLU A 1 85 ? -2.078 -7.011 -26.979 1.00 77.38 85 GLU A CA 1
ATOM 681 C C . GLU A 1 85 ? -1.440 -6.370 -25.741 1.00 77.38 85 GLU A C 1
ATOM 683 O O . GLU A 1 85 ? -1.410 -5.145 -25.594 1.00 77.38 85 GLU A O 1
ATOM 688 N N . ASP A 1 86 ? -0.939 -7.211 -24.839 1.00 83.25 86 ASP A N 1
ATOM 689 C CA . ASP A 1 86 ? -0.276 -6.750 -23.627 1.00 83.25 86 ASP A CA 1
ATOM 690 C C . ASP A 1 86 ? 1.031 -6.034 -24.009 1.00 83.25 86 ASP A C 1
ATOM 692 O O . ASP A 1 86 ? 1.910 -6.618 -24.649 1.00 83.25 86 ASP A O 1
ATOM 696 N N . ASN A 1 87 ? 1.193 -4.775 -23.601 1.00 89.94 87 ASN A N 1
ATOM 697 C CA . ASN A 1 87 ? 2.428 -4.039 -23.841 1.00 89.94 87 ASN A CA 1
ATOM 698 C C . ASN A 1 87 ? 3.487 -4.463 -22.814 1.00 89.94 87 ASN A C 1
ATOM 700 O O . ASN A 1 87 ? 3.359 -4.179 -21.619 1.00 89.94 87 ASN A O 1
ATOM 704 N N . LEU A 1 88 ? 4.531 -5.155 -23.272 1.00 94.06 88 LEU A N 1
ATOM 705 C CA . LEU A 1 88 ? 5.670 -5.541 -22.443 1.00 94.06 88 LEU A CA 1
ATOM 706 C C . LEU A 1 88 ? 6.613 -4.349 -22.266 1.00 94.06 88 LEU A C 1
ATOM 708 O O . LEU A 1 88 ? 7.177 -3.851 -23.238 1.00 94.06 88 LEU A O 1
ATOM 712 N N . ILE A 1 89 ? 6.889 -3.977 -21.018 1.00 95.56 89 ILE A N 1
ATOM 713 C CA . ILE A 1 89 ? 7.880 -2.949 -20.700 1.00 95.56 89 ILE A CA 1
ATOM 714 C C . ILE A 1 89 ? 9.256 -3.618 -20.544 1.00 95.56 89 ILE A C 1
ATOM 716 O O . ILE A 1 89 ? 9.475 -4.349 -19.572 1.00 95.56 89 ILE A O 1
ATOM 720 N N . PRO A 1 90 ? 10.201 -3.414 -21.485 1.00 93.12 90 PRO A N 1
ATOM 721 C CA . PRO A 1 90 ? 11.443 -4.176 -21.514 1.00 93.12 90 PRO A CA 1
ATOM 722 C C . PRO A 1 90 ? 12.396 -3.723 -20.411 1.00 93.12 90 PRO A C 1
ATOM 724 O O . PRO A 1 90 ? 12.751 -2.543 -20.330 1.00 93.12 90 PRO A O 1
ATOM 727 N N . GLU A 1 91 ? 12.866 -4.672 -19.607 1.00 95.75 91 GLU A N 1
ATOM 728 C CA . GLU A 1 91 ? 13.853 -4.472 -18.549 1.00 95.75 91 GLU A CA 1
ATOM 729 C C . GLU A 1 91 ? 14.850 -5.638 -18.534 1.00 95.75 91 GLU A C 1
ATOM 731 O O . GLU A 1 91 ? 14.490 -6.782 -18.801 1.00 95.75 91 GLU A O 1
ATOM 736 N N . GLU A 1 92 ? 16.121 -5.337 -18.259 1.00 94.00 92 GLU A N 1
ATOM 737 C CA . GLU A 1 92 ? 17.203 -6.340 -18.243 1.00 94.00 92 GLU A CA 1
ATOM 738 C C . GLU A 1 92 ? 17.231 -7.159 -16.947 1.00 94.00 92 GLU A C 1
ATOM 740 O O . GLU A 1 92 ? 17.820 -8.236 -16.893 1.00 94.00 92 GLU A O 1
ATOM 745 N N . LEU A 1 93 ? 16.617 -6.625 -15.893 1.00 95.88 93 LEU A N 1
ATOM 746 C CA . LEU A 1 93 ? 16.622 -7.182 -14.550 1.00 95.88 93 LEU A CA 1
ATOM 747 C C . LEU A 1 93 ? 15.185 -7.475 -14.084 1.00 95.88 93 LEU A C 1
ATOM 749 O O . LEU A 1 93 ? 14.261 -6.776 -14.509 1.00 95.88 93 LEU A O 1
ATOM 753 N N . PRO A 1 94 ? 15.002 -8.439 -13.164 1.00 95.06 94 PRO A N 1
ATOM 754 C CA . PRO A 1 94 ? 13.695 -8.814 -12.629 1.00 95.06 94 PRO A CA 1
ATOM 755 C C . PRO A 1 94 ? 12.903 -7.644 -12.034 1.00 95.06 94 PRO A C 1
ATOM 757 O O . PRO A 1 94 ? 13.389 -6.939 -11.138 1.00 95.06 94 PRO A O 1
ATOM 760 N N . VAL A 1 95 ? 11.654 -7.489 -12.475 1.00 97.19 95 VAL A N 1
ATOM 761 C CA . VAL A 1 95 ? 10.653 -6.618 -11.849 1.00 97.19 95 VAL A CA 1
ATOM 762 C C . VAL A 1 95 ? 10.051 -7.342 -10.645 1.00 97.19 95 VAL A C 1
ATOM 764 O O . VAL A 1 95 ? 9.427 -8.393 -10.767 1.00 97.19 95 VAL A O 1
ATOM 767 N N . MET A 1 96 ? 10.238 -6.759 -9.464 1.00 95.81 96 MET A N 1
ATOM 768 C CA . MET A 1 96 ? 9.856 -7.327 -8.170 1.00 95.81 96 MET A CA 1
ATOM 769 C C . MET A 1 96 ? 8.470 -6.886 -7.694 1.00 95.81 96 MET A C 1
ATOM 771 O O . MET A 1 96 ? 7.882 -7.576 -6.867 1.00 95.81 96 MET A O 1
ATOM 775 N N . ASN A 1 97 ? 7.993 -5.718 -8.136 1.00 97.06 97 ASN A N 1
ATOM 776 C CA . ASN A 1 97 ? 6.704 -5.125 -7.766 1.00 97.06 97 ASN A CA 1
ATOM 777 C C . ASN A 1 97 ? 6.359 -3.986 -8.748 1.00 97.06 97 ASN A C 1
ATOM 779 O O . ASN A 1 97 ? 7.270 -3.388 -9.334 1.00 97.06 97 ASN A O 1
ATOM 783 N N . ALA A 1 98 ? 5.073 -3.678 -8.905 1.00 96.44 98 ALA A N 1
ATOM 784 C CA . ALA A 1 98 ? 4.576 -2.539 -9.667 1.00 96.44 98 ALA A CA 1
ATOM 785 C C . ALA A 1 98 ? 3.269 -2.008 -9.059 1.00 96.44 98 ALA A C 1
ATOM 787 O O . ALA A 1 98 ? 2.465 -2.784 -8.546 1.00 96.44 98 ALA A O 1
ATOM 788 N N . ILE A 1 99 ? 3.073 -0.692 -9.130 1.00 93.88 99 ILE A N 1
ATOM 789 C CA . ILE A 1 99 ? 1.831 -0.008 -8.761 1.00 93.88 99 ILE A CA 1
ATOM 790 C C . ILE A 1 99 ? 1.502 1.061 -9.806 1.00 93.88 99 ILE A C 1
ATOM 792 O O . ILE A 1 99 ? 2.396 1.756 -10.300 1.00 93.88 99 ILE A O 1
ATOM 796 N N . THR A 1 100 ? 0.225 1.222 -10.127 1.00 91.31 100 THR A N 1
ATOM 797 C CA . THR A 1 100 ? -0.265 2.359 -10.908 1.00 91.31 100 THR A CA 1
ATOM 798 C C . THR A 1 100 ? -0.456 3.552 -9.972 1.00 91.31 100 THR A C 1
ATOM 800 O O . THR A 1 100 ? -0.929 3.396 -8.846 1.00 91.31 100 THR A O 1
ATOM 803 N N . LEU A 1 101 ? -0.033 4.742 -10.395 1.00 88.81 101 LEU A N 1
ATOM 804 C CA . LEU A 1 101 ? -0.213 5.964 -9.612 1.00 88.81 101 LEU A CA 1
ATOM 805 C C . LEU A 1 101 ? -1.613 6.522 -9.869 1.00 88.81 101 LEU A C 1
ATOM 807 O O . LEU A 1 101 ? -2.025 6.641 -11.014 1.00 88.81 101 LEU A O 1
ATOM 811 N N . ASN A 1 102 ? -2.349 6.874 -8.816 1.00 73.50 102 ASN A N 1
ATOM 812 C CA . ASN A 1 102 ? -3.758 7.250 -8.971 1.00 73.50 102 ASN A CA 1
ATOM 813 C C . ASN A 1 102 ? -3.948 8.562 -9.736 1.00 73.50 102 ASN A C 1
ATOM 815 O O . ASN A 1 102 ? -4.923 8.706 -10.447 1.00 73.50 102 ASN A O 1
ATOM 819 N N . ASP A 1 103 ? -3.023 9.516 -9.632 1.00 70.31 103 ASP A N 1
ATOM 820 C CA . ASP A 1 103 ? -3.215 10.858 -10.187 1.00 70.31 103 ASP A CA 1
ATOM 821 C C . ASP A 1 103 ? -2.847 10.988 -11.676 1.00 70.31 103 ASP A C 1
ATOM 823 O O . ASP A 1 103 ? -3.056 12.052 -12.267 1.00 70.31 103 ASP A O 1
ATOM 827 N N . ARG A 1 104 ? -2.225 9.964 -12.279 1.00 79.06 104 ARG A N 1
ATOM 828 C CA . ARG A 1 104 ? -1.644 10.017 -13.634 1.00 79.06 104 ARG A CA 1
ATOM 829 C C . ARG A 1 104 ? -1.621 8.632 -14.264 1.00 79.06 104 ARG A C 1
ATOM 831 O O . ARG A 1 104 ? -1.485 7.642 -13.563 1.00 79.06 104 ARG A O 1
ATOM 838 N N . ASP A 1 105 ? -1.601 8.565 -15.590 1.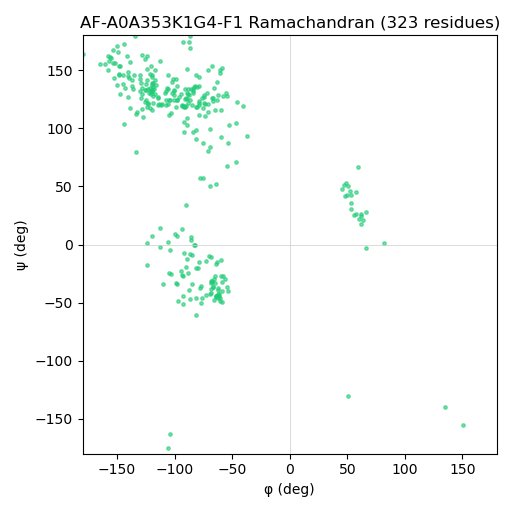00 87.81 105 ASP A N 1
ATOM 839 C CA . ASP A 1 105 ? -1.393 7.316 -16.332 1.00 87.81 105 ASP A CA 1
ATOM 840 C C . ASP A 1 105 ? 0.108 6.903 -16.286 1.00 87.81 105 ASP A C 1
ATOM 842 O O . ASP A 1 105 ? 0.801 6.791 -17.296 1.00 87.81 105 ASP A O 1
ATOM 846 N N . ILE A 1 106 ? 0.646 6.739 -15.068 1.00 92.19 106 ILE A N 1
ATOM 847 C CA . ILE A 1 106 ? 2.037 6.384 -14.760 1.00 92.19 106 ILE A CA 1
ATOM 848 C C . ILE A 1 106 ? 2.063 5.114 -13.909 1.00 92.19 106 ILE A C 1
ATOM 850 O O . ILE A 1 106 ? 1.388 5.020 -12.886 1.00 92.19 106 ILE A O 1
ATOM 854 N N . VAL A 1 107 ? 2.932 4.174 -14.275 1.00 95.75 107 VAL A N 1
ATOM 855 C CA . VAL A 1 107 ? 3.241 2.981 -13.479 1.00 95.75 107 VAL A CA 1
ATOM 856 C C . VAL A 1 107 ? 4.596 3.158 -12.803 1.00 95.75 107 VAL A C 1
ATOM 858 O O . VAL A 1 107 ? 5.607 3.400 -13.465 1.00 95.75 107 VAL A O 1
ATOM 861 N N . MET A 1 108 ? 4.641 3.020 -11.481 1.00 96.69 108 MET A N 1
ATOM 862 C CA . MET A 1 108 ? 5.882 2.922 -10.717 1.00 96.69 108 MET A CA 1
ATOM 863 C C . MET A 1 108 ? 6.233 1.451 -10.515 1.00 96.69 108 MET A C 1
ATOM 865 O O . MET A 1 108 ? 5.410 0.669 -10.049 1.00 96.69 108 MET A O 1
ATOM 869 N N . TYR A 1 109 ? 7.465 1.072 -10.835 1.00 98.00 109 TYR A N 1
ATOM 870 C CA . TYR A 1 109 ? 7.914 -0.312 -10.740 1.00 98.00 109 TYR A CA 1
ATOM 871 C C . TYR A 1 109 ? 9.322 -0.419 -10.165 1.00 98.00 109 TYR A C 1
ATOM 873 O O . TYR A 1 109 ? 10.123 0.524 -10.173 1.00 98.00 109 TYR A O 1
ATOM 881 N N . PHE A 1 110 ? 9.592 -1.598 -9.618 1.00 98.31 110 PHE A N 1
ATOM 882 C CA . PHE A 1 110 ? 10.731 -1.858 -8.756 1.00 98.31 110 PHE A CA 1
ATOM 883 C C . PHE A 1 110 ? 11.542 -3.016 -9.308 1.00 98.31 110 PHE A C 1
ATOM 885 O O . PHE A 1 110 ? 11.022 -4.113 -9.487 1.00 98.31 110 PHE A O 1
ATOM 892 N N . ILE A 1 111 ? 12.826 -2.780 -9.534 1.00 97.94 111 ILE A N 1
ATOM 893 C CA . ILE A 1 111 ? 13.777 -3.753 -10.063 1.00 97.94 111 ILE A CA 1
ATOM 894 C C . ILE A 1 111 ? 14.847 -4.017 -9.016 1.00 97.94 111 ILE A C 1
ATOM 896 O O . ILE A 1 111 ? 15.308 -3.083 -8.357 1.00 97.94 111 ILE A O 1
ATOM 900 N N . TYR A 1 112 ? 15.290 -5.266 -8.886 1.00 97.19 112 TYR A N 1
ATOM 901 C CA . TYR A 1 112 ? 16.369 -5.605 -7.963 1.00 97.19 112 TYR A CA 1
ATOM 902 C C . TYR A 1 112 ? 17.581 -6.210 -8.671 1.00 97.19 112 TYR A C 1
ATOM 904 O O . TYR A 1 112 ? 17.524 -7.309 -9.219 1.00 97.19 112 TYR A O 1
ATOM 912 N N . ASP A 1 113 ? 18.706 -5.500 -8.601 1.00 97.12 113 ASP A N 1
ATOM 913 C CA . ASP A 1 113 ? 20.016 -6.014 -8.989 1.00 97.12 113 ASP A CA 1
ATOM 914 C C . ASP A 1 113 ? 20.572 -6.841 -7.819 1.00 97.12 113 ASP A C 1
ATOM 916 O O . ASP A 1 113 ? 21.078 -6.288 -6.833 1.00 97.12 113 ASP A O 1
ATOM 920 N N . ARG A 1 114 ? 20.429 -8.172 -7.906 1.00 94.75 114 ARG A N 1
ATOM 921 C CA . ARG A 1 114 ? 20.888 -9.112 -6.869 1.00 94.75 114 ARG A CA 1
ATOM 922 C C . ARG A 1 114 ? 22.409 -9.097 -6.712 1.00 94.75 114 ARG A C 1
ATOM 924 O O . ARG A 1 114 ? 22.886 -9.223 -5.587 1.00 94.75 114 ARG A O 1
ATOM 931 N N . ASP A 1 115 ? 23.166 -8.880 -7.783 1.00 94.94 115 ASP A N 1
ATOM 932 C CA . ASP A 1 115 ? 24.632 -8.885 -7.733 1.00 94.94 115 ASP A CA 1
ATOM 933 C C . ASP A 1 115 ? 25.161 -7.634 -7.031 1.00 94.94 115 ASP A C 1
ATOM 935 O O . ASP A 1 115 ? 26.040 -7.705 -6.168 1.00 94.94 115 ASP A O 1
ATOM 939 N N . LYS A 1 116 ? 24.583 -6.469 -7.349 1.00 96.69 116 LYS A N 1
ATOM 940 C CA . LYS A 1 116 ? 24.965 -5.190 -6.730 1.00 96.69 116 LYS A CA 1
ATOM 941 C C . LYS A 1 116 ? 24.222 -4.895 -5.432 1.00 96.69 116 LYS A C 1
ATOM 943 O O . LYS A 1 116 ? 24.569 -3.928 -4.750 1.00 96.69 116 LYS A O 1
ATOM 948 N N . GLN A 1 117 ? 23.220 -5.702 -5.084 1.00 96.38 117 GLN A N 1
ATOM 949 C CA . GLN A 1 117 ? 22.358 -5.516 -3.915 1.00 96.38 117 GLN A CA 1
ATOM 950 C C . GLN A 1 117 ? 21.658 -4.148 -3.946 1.00 96.38 117 GLN A C 1
ATOM 952 O O . GLN A 1 117 ? 21.642 -3.407 -2.954 1.00 96.38 117 GLN A O 1
ATOM 957 N N . LYS A 1 118 ? 21.121 -3.779 -5.115 1.00 97.69 118 LYS A N 1
ATOM 958 C CA . LYS A 1 118 ? 20.505 -2.469 -5.354 1.00 97.69 118 LYS A CA 1
ATOM 959 C C . LYS A 1 118 ? 19.049 -2.592 -5.764 1.00 97.69 118 LYS A C 1
ATOM 961 O O . LYS A 1 118 ? 18.718 -3.312 -6.699 1.00 97.69 118 LYS A O 1
ATOM 966 N N . LEU A 1 119 ? 18.202 -1.831 -5.081 1.00 98.19 119 LEU A N 1
ATOM 967 C CA . LEU A 1 119 ? 16.822 -1.602 -5.473 1.00 98.19 119 LEU A CA 1
ATOM 968 C C . LEU A 1 119 ? 16.763 -0.364 -6.374 1.00 98.19 119 LEU A C 1
ATOM 970 O O . LEU A 1 119 ? 17.255 0.709 -6.011 1.00 98.19 119 LEU A O 1
ATOM 974 N N . ILE A 1 120 ? 16.168 -0.535 -7.548 1.00 98.31 120 ILE A N 1
ATOM 975 C CA . ILE A 1 120 ? 16.011 0.480 -8.583 1.00 98.31 120 ILE A CA 1
ATOM 976 C C . ILE A 1 120 ? 14.515 0.761 -8.722 1.00 98.31 120 ILE A C 1
ATOM 978 O O . ILE A 1 120 ? 13.729 -0.129 -9.034 1.00 98.31 120 ILE A O 1
ATOM 982 N N . VAL A 1 121 ? 14.130 2.008 -8.486 1.00 98.06 121 VAL A N 1
ATOM 983 C CA . VAL A 1 121 ? 12.770 2.517 -8.654 1.00 98.06 121 VAL A CA 1
ATOM 984 C C . VAL A 1 121 ? 12.713 3.270 -9.973 1.00 98.06 121 VAL A C 1
ATOM 986 O O . VAL A 1 121 ? 13.484 4.215 -10.190 1.00 98.06 121 VAL A O 1
ATOM 989 N N . LYS A 1 122 ? 11.793 2.871 -10.842 1.00 97.44 122 LYS A N 1
ATOM 990 C CA . LYS A 1 122 ? 11.526 3.526 -12.120 1.00 97.44 122 LYS A CA 1
ATOM 991 C C . LYS A 1 122 ? 10.050 3.881 -12.230 1.00 97.44 122 LYS A C 1
ATOM 993 O O . LYS A 1 122 ? 9.203 3.318 -11.540 1.00 97.44 122 LYS A O 1
ATOM 998 N N . THR A 1 123 ? 9.760 4.823 -13.110 1.00 95.94 123 THR A N 1
ATOM 999 C CA . THR A 1 123 ? 8.402 5.136 -13.544 1.00 95.94 123 THR A CA 1
ATOM 1000 C C . THR A 1 123 ? 8.306 4.954 -15.049 1.00 95.94 123 THR A C 1
ATOM 1002 O O . THR A 1 123 ? 9.278 5.201 -15.766 1.00 95.94 123 THR A O 1
ATOM 1005 N N . TYR A 1 124 ? 7.147 4.524 -15.520 1.00 96.19 124 TYR A N 1
ATOM 1006 C CA . TYR A 1 124 ? 6.791 4.468 -16.927 1.00 96.19 124 TYR A CA 1
ATOM 1007 C C . TYR A 1 124 ? 5.524 5.289 -17.128 1.00 96.19 124 TYR A C 1
ATOM 1009 O O . TYR A 1 124 ? 4.522 5.027 -16.467 1.00 96.19 124 TYR A O 1
ATOM 1017 N N . ASN A 1 125 ? 5.586 6.300 -17.985 1.00 93.56 125 ASN A N 1
ATOM 1018 C CA . ASN A 1 125 ? 4.424 7.087 -18.364 1.00 93.56 125 ASN A CA 1
ATOM 1019 C C . ASN A 1 125 ? 3.795 6.463 -19.616 1.00 93.56 125 ASN A C 1
ATOM 1021 O O . ASN A 1 125 ? 4.455 6.325 -20.645 1.00 93.56 125 ASN A O 1
ATOM 1025 N N . ILE A 1 126 ? 2.534 6.046 -19.484 1.00 90.81 126 ILE A N 1
ATOM 1026 C CA . ILE A 1 126 ? 1.802 5.296 -20.506 1.00 90.81 126 ILE A CA 1
ATOM 1027 C C . ILE A 1 126 ? 1.514 6.183 -21.721 1.00 90.81 126 ILE A C 1
ATOM 1029 O O . ILE A 1 126 ? 1.642 5.719 -22.850 1.00 90.81 126 ILE A O 1
ATOM 1033 N N . ASP A 1 127 ? 1.198 7.462 -21.501 1.00 86.75 127 ASP A N 1
ATOM 1034 C CA . ASP A 1 127 ? 0.762 8.378 -22.562 1.00 86.75 127 ASP A CA 1
ATOM 1035 C C . ASP A 1 127 ? 1.878 8.722 -23.556 1.00 86.75 127 ASP A C 1
ATOM 1037 O O . ASP A 1 127 ? 1.609 9.000 -24.726 1.00 86.75 127 ASP A O 1
ATOM 1041 N N . ASN A 1 128 ? 3.130 8.759 -23.095 1.00 89.12 128 ASN A N 1
ATOM 1042 C CA . ASN A 1 128 ? 4.272 9.197 -23.899 1.00 89.12 128 ASN A CA 1
ATOM 1043 C C . ASN A 1 128 ? 5.362 8.129 -24.081 1.00 89.12 128 ASN A C 1
ATOM 1045 O O . ASN A 1 128 ? 6.415 8.459 -24.626 1.00 89.12 128 ASN A O 1
ATOM 1049 N N . ASP A 1 129 ? 5.115 6.887 -23.646 1.00 90.56 129 ASP A N 1
ATOM 1050 C CA . ASP A 1 129 ? 6.057 5.761 -23.744 1.00 90.56 129 ASP A CA 1
ATOM 1051 C C . ASP A 1 129 ? 7.444 6.095 -23.147 1.00 90.56 129 ASP A C 1
ATOM 1053 O O . ASP A 1 129 ? 8.505 5.817 -23.711 1.00 90.56 129 ASP A O 1
ATOM 1057 N N . GLU A 1 130 ? 7.451 6.761 -21.985 1.00 93.94 130 GLU A N 1
ATOM 1058 C CA . GLU A 1 130 ? 8.680 7.253 -21.357 1.00 93.94 130 GLU A CA 1
ATOM 1059 C C . GLU A 1 130 ? 9.027 6.494 -20.074 1.00 93.94 130 GLU A C 1
ATOM 1061 O O . GLU A 1 130 ? 8.310 6.534 -19.070 1.00 93.94 130 GLU A O 1
ATOM 1066 N N . LYS A 1 131 ? 10.215 5.874 -20.066 1.00 95.50 131 LYS A N 1
ATOM 1067 C CA . LYS A 1 131 ? 10.839 5.307 -18.863 1.00 95.50 131 LYS A CA 1
ATOM 1068 C C . LYS A 1 131 ? 11.741 6.329 -18.183 1.00 95.50 131 LYS A C 1
ATOM 1070 O O . LYS A 1 131 ? 12.711 6.799 -18.768 1.00 95.50 131 LYS A O 1
ATOM 1075 N N . THR A 1 132 ? 11.502 6.576 -16.900 1.00 95.25 132 THR A N 1
ATOM 1076 C CA . THR A 1 132 ? 12.333 7.461 -16.077 1.00 95.25 132 THR A CA 1
ATOM 1077 C C . THR A 1 132 ? 12.925 6.712 -14.889 1.00 95.25 132 THR A C 1
ATOM 1079 O O . THR A 1 132 ? 12.221 6.040 -14.134 1.00 95.25 132 THR A O 1
ATOM 1082 N N . LEU A 1 133 ? 14.236 6.866 -14.674 1.00 96.31 133 LEU A N 1
ATOM 1083 C CA . LEU A 1 133 ? 14.879 6.447 -13.430 1.00 96.31 133 LEU A CA 1
ATOM 1084 C C . LEU A 1 133 ? 14.454 7.387 -12.298 1.00 96.31 133 LEU A C 1
ATOM 1086 O O . LEU A 1 133 ? 14.821 8.566 -12.270 1.00 96.31 133 LEU A O 1
ATOM 1090 N N . HIS A 1 134 ? 13.719 6.856 -11.325 1.00 94.75 134 HIS A N 1
ATOM 1091 C CA . HIS A 1 134 ? 13.328 7.632 -10.161 1.00 94.75 134 HIS A CA 1
ATOM 1092 C C . HIS A 1 134 ? 14.474 7.682 -9.147 1.00 94.75 134 HIS A C 1
ATOM 1094 O O . HIS A 1 134 ? 14.983 8.771 -8.858 1.00 94.75 134 HIS A O 1
ATOM 1100 N N . LYS A 1 135 ? 14.909 6.518 -8.643 1.00 97.19 135 LYS A N 1
ATOM 1101 C CA . LYS A 1 135 ? 15.994 6.393 -7.659 1.00 97.19 135 LYS A CA 1
ATOM 1102 C C . LYS A 1 135 ? 16.620 5.000 -7.673 1.00 97.19 135 LYS A C 1
ATOM 1104 O O . LYS A 1 135 ? 15.935 4.014 -7.887 1.00 97.19 135 LYS A O 1
ATOM 1109 N N . GLU A 1 136 ? 17.902 4.921 -7.344 1.00 97.81 136 GLU A N 1
ATOM 1110 C CA . GLU A 1 136 ? 18.617 3.676 -7.059 1.00 97.81 136 GLU A CA 1
ATOM 1111 C C . GLU A 1 136 ? 19.267 3.763 -5.670 1.00 97.81 136 GLU A C 1
ATOM 1113 O O . GLU A 1 136 ? 19.816 4.812 -5.307 1.00 97.81 136 GLU A O 1
ATOM 1118 N N . PHE A 1 137 ? 19.194 2.688 -4.879 1.00 98.19 137 PHE A N 1
ATOM 1119 C CA . PHE A 1 137 ? 19.833 2.611 -3.561 1.00 98.19 137 PHE A CA 1
ATOM 1120 C C . PHE A 1 137 ? 20.105 1.173 -3.105 1.00 98.19 137 PHE A C 1
ATOM 1122 O O . PHE A 1 137 ? 19.524 0.215 -3.606 1.00 98.19 137 PHE A O 1
ATOM 1129 N N . THR A 1 138 ? 21.007 1.013 -2.137 1.00 97.88 138 THR A N 1
ATOM 1130 C CA . THR A 1 138 ? 21.401 -0.303 -1.619 1.00 97.88 138 THR A CA 1
ATOM 1131 C C . THR A 1 138 ? 20.341 -0.884 -0.685 1.00 97.88 138 THR A C 1
ATOM 1133 O O . THR A 1 138 ? 19.996 -0.272 0.326 1.00 97.88 138 THR A O 1
ATOM 1136 N N . VAL A 1 139 ? 19.905 -2.111 -0.977 1.00 96.69 139 VAL A N 1
ATOM 1137 C CA . VAL A 1 139 ? 19.071 -2.946 -0.104 1.00 96.69 139 VAL A CA 1
ATOM 1138 C C . VAL A 1 139 ? 19.682 -4.342 -0.085 1.00 96.69 139 VAL A C 1
ATOM 1140 O O . VAL A 1 139 ? 19.702 -5.036 -1.099 1.00 96.69 139 VAL A O 1
ATOM 1143 N N . LYS A 1 140 ? 20.222 -4.748 1.066 1.00 94.56 140 LYS A N 1
ATOM 1144 C CA . LYS A 1 140 ? 20.903 -6.041 1.198 1.00 94.56 140 LYS A CA 1
ATOM 1145 C C . LYS A 1 140 ? 19.895 -7.172 1.384 1.00 94.56 140 LYS A C 1
ATOM 1147 O O . LYS A 1 140 ? 18.998 -7.049 2.211 1.00 94.56 140 LYS A O 1
ATOM 1152 N N . ASN A 1 141 ? 20.111 -8.274 0.676 1.00 94.88 141 ASN A N 1
ATOM 1153 C CA . ASN A 1 141 ? 19.370 -9.526 0.722 1.00 94.88 141 ASN A CA 1
ATOM 1154 C C . ASN A 1 141 ? 17.856 -9.315 0.595 1.00 94.88 141 ASN A C 1
ATOM 1156 O O . ASN A 1 141 ? 17.094 -9.783 1.441 1.00 94.88 141 ASN A O 1
ATOM 1160 N N . LEU A 1 142 ? 17.423 -8.556 -0.418 1.00 96.38 142 LEU A N 1
ATOM 1161 C CA . LEU A 1 142 ? 15.999 -8.352 -0.682 1.00 96.38 142 LEU A CA 1
ATOM 1162 C C . LEU A 1 142 ? 15.361 -9.671 -1.127 1.00 96.38 142 LEU A C 1
ATOM 1164 O O . LEU A 1 142 ? 15.817 -10.300 -2.084 1.00 96.38 142 LEU A O 1
ATOM 1168 N N . LEU A 1 143 ? 14.297 -10.062 -0.430 1.00 95.25 143 LEU A N 1
ATOM 1169 C CA . LEU A 1 143 ? 13.493 -11.235 -0.758 1.00 95.25 143 LEU A CA 1
ATOM 1170 C C . LEU A 1 143 ? 12.261 -10.825 -1.569 1.00 95.25 143 LEU A C 1
ATOM 1172 O O . LEU A 1 143 ? 12.013 -11.393 -2.625 1.00 95.25 143 LEU A O 1
ATOM 1176 N N . GLU A 1 144 ? 11.533 -9.806 -1.107 1.00 94.94 144 GLU A N 1
ATOM 1177 C CA . GLU A 1 144 ? 10.317 -9.301 -1.754 1.00 94.94 144 GLU A CA 1
ATOM 1178 C C . GLU A 1 144 ? 10.012 -7.852 -1.341 1.00 94.94 144 GLU A C 1
ATOM 1180 O O . GLU A 1 144 ? 10.490 -7.360 -0.312 1.00 94.94 144 GLU A O 1
ATOM 1185 N N . ILE A 1 145 ? 9.172 -7.182 -2.130 1.00 96.69 145 ILE A N 1
ATOM 1186 C CA . ILE A 1 145 ? 8.535 -5.914 -1.763 1.00 96.69 145 ILE A CA 1
ATOM 1187 C C . ILE A 1 145 ? 7.080 -6.226 -1.437 1.00 96.69 145 ILE A C 1
ATOM 1189 O O . ILE A 1 145 ? 6.303 -6.581 -2.321 1.00 96.69 145 ILE A O 1
ATOM 1193 N N . LYS A 1 146 ? 6.726 -6.094 -0.159 1.00 94.69 146 LYS A N 1
ATOM 1194 C CA . LYS A 1 146 ? 5.402 -6.450 0.368 1.00 94.69 146 LYS A CA 1
ATOM 1195 C C . LYS A 1 146 ? 4.350 -5.376 0.145 1.00 94.69 146 LYS A C 1
ATOM 1197 O O . LYS A 1 146 ? 3.163 -5.652 0.245 1.00 94.69 146 LYS A O 1
ATOM 1202 N N . GLY A 1 147 ? 4.780 -4.147 -0.099 1.00 93.75 147 GLY A N 1
ATOM 1203 C CA . GLY A 1 147 ? 3.882 -3.048 -0.396 1.00 93.75 147 GLY A CA 1
ATOM 1204 C C . GLY A 1 147 ? 4.644 -1.762 -0.644 1.00 93.75 147 GLY A C 1
ATOM 1205 O O . GLY A 1 147 ? 5.823 -1.633 -0.283 1.00 93.75 147 GLY A O 1
ATOM 1206 N N . VAL A 1 148 ? 3.935 -0.811 -1.234 1.00 95.31 148 VAL A N 1
ATOM 1207 C CA . VAL A 1 148 ? 4.438 0.513 -1.570 1.00 95.31 148 VAL A CA 1
ATOM 1208 C C . VAL A 1 148 ? 3.318 1.513 -1.333 1.00 95.31 148 VAL A C 1
ATOM 1210 O O . VAL A 1 148 ? 2.195 1.281 -1.760 1.00 95.31 148 VAL A O 1
ATOM 1213 N N . GLU A 1 149 ? 3.639 2.623 -0.682 1.00 94.12 149 GLU A N 1
ATOM 1214 C CA . GLU A 1 149 ? 2.737 3.763 -0.556 1.00 94.12 149 GLU A CA 1
ATOM 1215 C C . GLU A 1 149 ? 3.370 4.980 -1.224 1.00 94.12 149 GLU A C 1
ATOM 1217 O O . GLU A 1 149 ? 4.542 5.284 -0.980 1.00 94.12 149 GLU A O 1
ATOM 1222 N N . TYR A 1 150 ? 2.591 5.692 -2.033 1.00 92.31 150 TYR A N 1
ATOM 1223 C CA . TYR A 1 150 ? 3.029 6.888 -2.740 1.00 92.31 150 TYR A CA 1
ATOM 1224 C C . TYR A 1 150 ? 2.099 8.063 -2.445 1.00 92.31 150 TYR A C 1
ATOM 1226 O O . TYR A 1 150 ? 0.881 7.938 -2.528 1.00 92.31 150 TYR A O 1
ATOM 1234 N N . SER A 1 151 ? 2.680 9.220 -2.132 1.00 89.62 151 SER A N 1
ATOM 1235 C CA . SER A 1 151 ? 1.953 10.487 -2.069 1.00 89.62 151 SER A CA 1
ATOM 1236 C C . SER A 1 151 ? 2.263 11.298 -3.316 1.00 89.62 151 SER A C 1
ATOM 1238 O O . SER A 1 151 ? 3.380 11.790 -3.468 1.00 89.62 151 SER A O 1
ATOM 1240 N N . SER A 1 152 ? 1.267 11.499 -4.176 1.00 83.81 152 SER A N 1
ATOM 1241 C CA . SER A 1 152 ? 1.364 12.419 -5.317 1.00 83.81 152 SER A CA 1
ATOM 1242 C C . SER A 1 152 ? 1.525 13.879 -4.887 1.00 83.81 152 SER A C 1
ATOM 1244 O O . SER A 1 152 ? 2.137 14.674 -5.600 1.00 83.81 152 SER A O 1
ATOM 1246 N N . TYR A 1 153 ? 1.027 14.228 -3.695 1.00 84.31 153 TYR A N 1
ATOM 1247 C CA . TYR A 1 153 ? 1.067 15.587 -3.160 1.00 84.31 153 TYR A CA 1
ATOM 1248 C C . TYR A 1 153 ? 2.457 15.983 -2.644 1.00 84.31 153 TYR A C 1
ATOM 1250 O O . TYR A 1 153 ? 2.958 17.064 -2.948 1.00 84.31 153 TYR A O 1
ATOM 1258 N N . THR A 1 154 ? 3.101 15.099 -1.881 1.00 86.75 154 THR A N 1
ATOM 1259 C CA . THR A 1 154 ? 4.417 15.350 -1.264 1.00 86.75 154 THR A CA 1
ATOM 1260 C C . THR A 1 154 ? 5.563 14.642 -1.982 1.00 86.75 154 THR A C 1
ATOM 1262 O O . THR A 1 154 ? 6.727 14.858 -1.653 1.00 86.75 154 THR A O 1
ATOM 1265 N N . ASN A 1 155 ? 5.250 13.826 -2.994 1.00 89.06 155 ASN A N 1
ATOM 1266 C CA . ASN A 1 155 ? 6.188 13.016 -3.773 1.00 89.06 155 ASN A CA 1
ATOM 1267 C C . ASN A 1 155 ? 7.078 12.122 -2.889 1.00 89.06 155 ASN A C 1
ATOM 1269 O O . ASN A 1 155 ? 8.264 11.933 -3.160 1.00 89.06 155 ASN A O 1
ATOM 1273 N N . VAL A 1 156 ? 6.500 11.612 -1.797 1.00 93.62 156 VAL A N 1
ATOM 1274 C CA . VAL A 1 156 ? 7.151 10.696 -0.856 1.00 93.62 156 VAL A CA 1
ATOM 1275 C C . VAL A 1 156 ? 6.736 9.267 -1.185 1.00 93.62 156 VAL A C 1
ATOM 1277 O O . VAL A 1 156 ? 5.557 8.995 -1.413 1.00 93.62 156 VAL A O 1
ATOM 1280 N N . ILE A 1 157 ? 7.705 8.352 -1.170 1.00 95.88 157 ILE A N 1
ATOM 1281 C CA . ILE A 1 157 ? 7.488 6.918 -1.383 1.00 95.88 157 ILE A CA 1
ATOM 1282 C C . ILE A 1 157 ? 7.897 6.168 -0.118 1.00 95.88 157 ILE A C 1
ATOM 1284 O O . ILE A 1 157 ? 9.021 6.333 0.365 1.00 95.88 157 ILE A O 1
ATOM 1288 N N . TYR A 1 158 ? 7.021 5.305 0.384 1.00 97.31 158 TYR A N 1
ATOM 1289 C CA . TYR A 1 158 ? 7.354 4.304 1.392 1.00 97.31 158 TYR A CA 1
ATOM 1290 C C . TYR A 1 158 ? 7.373 2.921 0.758 1.00 97.31 158 TYR A C 1
ATOM 1292 O O . TYR A 1 158 ? 6.445 2.546 0.053 1.00 97.31 158 TYR A O 1
ATOM 1300 N N . ILE A 1 159 ? 8.428 2.154 1.021 1.00 98.06 159 ILE A N 1
ATOM 1301 C CA . ILE A 1 159 ? 8.623 0.813 0.462 1.00 98.06 159 ILE A CA 1
ATOM 1302 C C . ILE A 1 159 ? 8.798 -0.153 1.624 1.00 98.06 159 ILE A C 1
ATOM 1304 O O . ILE A 1 159 ? 9.766 -0.022 2.376 1.00 98.06 159 ILE A O 1
ATOM 1308 N N . ASN A 1 160 ? 7.900 -1.128 1.762 1.00 97.94 160 ASN A N 1
ATOM 1309 C CA . ASN A 1 160 ? 8.068 -2.232 2.704 1.00 97.94 160 ASN A CA 1
ATOM 1310 C C . ASN A 1 160 ? 8.814 -3.379 2.014 1.00 97.94 160 ASN A C 1
ATOM 1312 O O . ASN A 1 160 ? 8.243 -4.127 1.220 1.00 97.94 160 ASN A O 1
ATOM 1316 N N . ALA A 1 161 ? 10.097 -3.506 2.327 1.00 97.50 161 ALA A N 1
ATOM 1317 C CA . ALA A 1 161 ? 10.995 -4.498 1.764 1.00 97.50 161 ALA A CA 1
ATOM 1318 C C . ALA A 1 161 ? 11.314 -5.580 2.800 1.00 97.50 161 ALA A C 1
ATOM 1320 O O . ALA A 1 161 ? 11.909 -5.300 3.846 1.00 97.50 161 ALA A O 1
ATOM 1321 N N . ARG A 1 162 ? 10.980 -6.834 2.490 1.00 96.88 162 ARG A N 1
ATOM 1322 C CA . ARG A 1 162 ? 11.380 -7.982 3.304 1.00 96.88 162 ARG A CA 1
ATOM 1323 C C . ARG A 1 162 ? 12.804 -8.370 2.940 1.00 96.88 162 ARG A C 1
ATOM 1325 O O . ARG A 1 162 ? 13.080 -8.733 1.796 1.00 96.88 162 ARG A O 1
ATOM 1332 N N . THR A 1 163 ? 13.712 -8.295 3.905 1.00 96.44 163 THR A N 1
ATOM 1333 C CA . THR A 1 163 ? 15.129 -8.612 3.700 1.00 96.44 163 THR A CA 1
ATOM 1334 C C . THR A 1 163 ? 15.607 -9.682 4.667 1.00 96.44 163 THR A C 1
ATOM 1336 O O . THR A 1 163 ? 15.090 -9.809 5.780 1.00 96.44 163 THR A O 1
ATOM 1339 N N . GLY A 1 164 ? 16.605 -10.458 4.247 1.00 94.12 164 GLY A N 1
ATOM 1340 C CA . GLY A 1 164 ? 17.214 -11.503 5.062 1.00 94.12 164 GLY A CA 1
ATOM 1341 C C . GLY A 1 164 ? 17.409 -12.799 4.289 1.00 94.12 164 GLY A C 1
ATOM 1342 O O . GLY A 1 164 ? 17.811 -12.785 3.131 1.00 94.12 164 GLY A O 1
ATOM 1343 N N . ASN A 1 165 ? 17.156 -13.922 4.947 1.00 88.94 165 ASN A N 1
ATOM 1344 C CA . ASN A 1 165 ? 17.199 -15.255 4.352 1.00 88.94 165 ASN A CA 1
ATOM 1345 C C . ASN A 1 165 ? 15.963 -16.065 4.778 1.00 88.94 165 ASN A C 1
ATOM 1347 O O . ASN A 1 165 ? 15.135 -15.579 5.548 1.00 88.94 165 ASN A O 1
ATOM 1351 N N . GLU A 1 166 ? 15.853 -17.303 4.299 1.00 76.38 166 GLU A N 1
ATOM 1352 C CA . GLU A 1 166 ? 14.707 -18.186 4.572 1.00 76.38 166 GLU A CA 1
ATOM 1353 C C . GLU A 1 166 ? 14.443 -18.414 6.073 1.00 76.38 166 GLU A C 1
ATOM 1355 O O . GLU A 1 166 ? 13.296 -18.572 6.483 1.00 76.38 166 GLU A O 1
ATOM 1360 N N . ASN A 1 167 ? 15.483 -18.366 6.912 1.00 83.12 167 ASN A N 1
ATOM 1361 C CA . ASN A 1 167 ? 15.387 -18.629 8.352 1.00 83.12 167 ASN A CA 1
ATOM 1362 C C . ASN A 1 167 ? 15.167 -17.360 9.187 1.00 83.12 167 ASN A C 1
ATOM 1364 O O . ASN A 1 167 ? 14.613 -17.411 10.288 1.00 83.12 167 ASN A O 1
ATOM 1368 N N . TYR A 1 168 ? 15.627 -16.213 8.689 1.00 87.44 168 TYR A N 1
ATOM 1369 C CA . TYR A 1 168 ? 15.543 -14.933 9.373 1.00 87.44 168 TYR A CA 1
ATOM 1370 C C . TYR A 1 168 ? 15.292 -13.816 8.364 1.00 87.44 168 TYR A C 1
ATOM 1372 O O . TYR A 1 168 ? 16.206 -13.374 7.665 1.00 87.44 168 TYR A O 1
ATOM 1380 N N . ALA A 1 169 ? 14.047 -13.347 8.329 1.00 93.81 169 ALA A N 1
ATOM 1381 C CA . ALA A 1 169 ? 13.619 -12.227 7.511 1.00 93.81 169 ALA A CA 1
ATOM 1382 C C . ALA A 1 169 ? 12.979 -11.137 8.378 1.00 93.81 169 ALA A C 1
ATOM 1384 O O . ALA A 1 169 ? 12.234 -11.427 9.322 1.00 93.81 169 ALA A O 1
ATOM 1385 N N . THR A 1 170 ? 13.265 -9.888 8.024 1.00 96.12 170 THR A N 1
ATOM 1386 C CA . THR A 1 170 ? 12.738 -8.688 8.674 1.00 96.12 170 THR A CA 1
ATOM 1387 C C . THR A 1 170 ? 12.162 -7.770 7.611 1.00 96.12 170 THR A C 1
ATOM 1389 O O . THR A 1 170 ? 12.759 -7.577 6.551 1.00 96.12 170 THR A O 1
ATOM 1392 N N . ASP A 1 171 ? 11.018 -7.172 7.914 1.00 97.38 171 ASP A N 1
ATOM 1393 C CA . ASP A 1 171 ? 10.397 -6.184 7.050 1.00 97.38 171 ASP A CA 1
ATOM 1394 C C . ASP A 1 171 ? 11.003 -4.812 7.391 1.00 97.38 171 ASP A C 1
ATOM 1396 O O . ASP A 1 171 ? 11.030 -4.385 8.552 1.00 97.38 171 ASP A O 1
ATOM 1400 N N . ASN A 1 172 ? 11.559 -4.145 6.381 1.00 97.62 172 ASN A N 1
ATOM 1401 C CA . ASN A 1 172 ? 12.221 -2.852 6.490 1.00 97.62 172 ASN A CA 1
ATOM 1402 C C . ASN A 1 172 ? 11.477 -1.838 5.636 1.00 97.62 172 ASN A C 1
ATOM 1404 O O . ASN A 1 172 ? 11.360 -1.995 4.422 1.00 97.62 172 ASN A O 1
ATOM 1408 N N . ILE A 1 173 ? 11.017 -0.773 6.279 1.00 98.25 173 ILE A N 1
ATOM 1409 C CA . ILE A 1 173 ? 10.352 0.326 5.602 1.00 98.25 173 ILE A CA 1
ATOM 1410 C C . ILE A 1 173 ? 11.408 1.358 5.227 1.00 98.25 173 ILE A C 1
ATOM 1412 O O . ILE A 1 173 ? 12.060 1.935 6.102 1.00 98.25 173 ILE A O 1
ATOM 1416 N N . TYR A 1 174 ? 11.558 1.611 3.934 1.00 98.12 174 TYR A N 1
ATOM 1417 C CA . TYR A 1 174 ? 12.383 2.688 3.397 1.00 98.12 174 TYR A CA 1
ATOM 1418 C C . TYR A 1 174 ? 11.499 3.862 2.991 1.00 98.12 174 TYR A C 1
ATOM 1420 O O . TYR A 1 174 ? 10.407 3.654 2.471 1.00 98.12 174 TYR A O 1
ATOM 1428 N N . ARG A 1 175 ? 11.978 5.086 3.216 1.00 97.56 175 ARG A N 1
ATOM 1429 C CA . ARG A 1 175 ? 11.336 6.326 2.774 1.00 97.56 175 ARG A CA 1
ATOM 1430 C C . ARG A 1 175 ? 12.221 7.016 1.745 1.00 97.56 175 ARG A C 1
ATOM 1432 O O . ARG A 1 175 ? 13.387 7.285 2.043 1.00 97.56 175 ARG A O 1
ATOM 1439 N N . ILE A 1 176 ? 11.653 7.336 0.589 1.00 97.50 176 ILE A N 1
ATOM 1440 C CA . ILE A 1 176 ? 12.243 8.205 -0.432 1.00 97.50 176 ILE A CA 1
ATOM 1441 C C . ILE A 1 176 ? 11.509 9.542 -0.371 1.00 97.50 176 ILE A C 1
ATOM 1443 O O . ILE A 1 176 ? 10.287 9.567 -0.490 1.00 97.50 176 ILE A O 1
ATOM 1447 N N . ASP A 1 177 ? 12.228 10.634 -0.123 1.00 94.62 177 ASP A N 1
ATOM 1448 C CA . ASP A 1 177 ? 11.638 11.977 -0.073 1.00 94.62 177 ASP A CA 1
ATOM 1449 C C . ASP A 1 177 ? 11.575 12.655 -1.453 1.00 94.62 177 ASP A C 1
ATOM 1451 O O . ASP A 1 177 ? 12.125 12.148 -2.431 1.00 94.62 177 ASP A O 1
ATOM 1455 N N . ILE A 1 178 ? 10.950 13.836 -1.525 1.00 91.50 178 ILE A N 1
ATOM 1456 C CA . ILE A 1 178 ? 10.841 14.635 -2.759 1.00 91.50 178 ILE A CA 1
ATOM 1457 C C . ILE A 1 178 ? 12.199 15.002 -3.382 1.00 91.50 178 ILE A C 1
ATOM 1459 O O . ILE A 1 178 ? 12.309 15.162 -4.596 1.00 91.50 178 ILE A O 1
ATOM 1463 N N . MET A 1 179 ? 13.250 15.094 -2.563 1.00 94.19 179 MET A N 1
ATOM 1464 C CA . MET A 1 179 ? 14.629 15.346 -2.994 1.00 94.19 179 MET A CA 1
ATOM 1465 C C . MET A 1 179 ? 15.358 14.050 -3.382 1.00 94.19 179 MET A C 1
ATOM 1467 O O . MET A 1 179 ? 16.555 14.067 -3.676 1.00 94.19 179 MET A O 1
ATOM 1471 N N . LYS A 1 180 ? 14.638 12.922 -3.404 1.00 94.62 180 LYS A N 1
ATOM 1472 C CA . LYS A 1 180 ? 15.124 11.573 -3.694 1.00 94.62 180 LYS A CA 1
ATOM 1473 C C . LYS A 1 180 ? 16.171 11.073 -2.695 1.00 94.62 180 LYS A C 1
ATOM 1475 O O . LYS A 1 180 ? 16.999 10.217 -3.038 1.00 94.62 180 LYS A O 1
ATOM 1480 N N . ASN A 1 181 ? 16.166 11.579 -1.464 1.00 96.50 181 ASN A N 1
ATOM 1481 C CA . ASN A 1 181 ? 16.967 11.016 -0.382 1.00 96.50 181 ASN A CA 1
ATOM 1482 C C . ASN A 1 181 ? 16.284 9.771 0.160 1.00 96.50 181 ASN A C 1
ATOM 1484 O O . ASN A 1 181 ? 15.077 9.756 0.391 1.00 96.50 181 ASN A O 1
ATOM 1488 N N . VAL A 1 182 ? 17.082 8.735 0.394 1.00 98.06 182 VAL A N 1
ATOM 1489 C CA . VAL A 1 182 ? 16.603 7.474 0.949 1.00 98.06 182 VAL A CA 1
ATOM 1490 C C . VAL A 1 182 ? 16.965 7.429 2.420 1.00 98.06 182 VAL A C 1
ATOM 1492 O O . VAL A 1 182 ? 18.118 7.640 2.792 1.00 98.06 182 VAL A O 1
ATOM 1495 N N . SER A 1 183 ? 15.983 7.113 3.252 1.00 97.31 183 SER A N 1
ATOM 1496 C CA . SER A 1 183 ? 16.173 6.887 4.680 1.00 97.31 183 SER A CA 1
ATOM 1497 C C . SER A 1 183 ? 15.516 5.582 5.101 1.00 97.31 183 SER A C 1
ATOM 1499 O O . SER A 1 183 ? 14.478 5.181 4.575 1.00 97.31 183 SER A O 1
ATOM 1501 N N . HIS A 1 184 ? 16.129 4.906 6.067 1.00 97.00 184 HIS A N 1
ATOM 1502 C CA . HIS A 1 184 ? 15.475 3.813 6.771 1.00 97.00 184 HIS A CA 1
ATOM 1503 C C . HIS A 1 184 ? 14.441 4.401 7.738 1.00 97.00 184 HIS A C 1
ATOM 1505 O O . HIS A 1 184 ? 14.770 5.247 8.572 1.00 97.00 184 HIS A O 1
ATOM 1511 N N . TYR A 1 185 ? 13.178 4.008 7.587 1.00 96.81 185 TYR A N 1
ATOM 1512 C CA . TYR A 1 185 ? 12.077 4.548 8.376 1.00 96.81 185 TYR A CA 1
ATOM 1513 C C . TYR A 1 185 ? 11.805 3.704 9.624 1.00 96.81 185 TYR A C 1
ATOM 1515 O O . TYR A 1 185 ? 11.725 4.265 10.723 1.00 96.81 185 TYR A O 1
ATOM 1523 N N . PHE A 1 186 ? 11.651 2.385 9.464 1.00 96.69 186 PHE A N 1
ATOM 1524 C CA . PHE A 1 186 ? 11.329 1.454 10.550 1.00 96.69 186 PHE A CA 1
ATOM 1525 C C . PHE A 1 186 ? 11.683 0.004 10.177 1.00 96.69 186 PHE A C 1
ATOM 1527 O O . PHE A 1 186 ? 11.693 -0.341 8.998 1.00 96.69 186 PHE A O 1
ATOM 1534 N N . SER A 1 187 ? 11.922 -0.850 11.175 1.00 96.44 187 SER A N 1
ATOM 1535 C CA . SER A 1 187 ? 12.070 -2.303 10.998 1.00 96.44 187 SER A CA 1
ATOM 1536 C C . SER A 1 187 ? 11.156 -3.038 11.961 1.00 96.44 187 SER A C 1
ATOM 1538 O O . SER A 1 187 ? 11.129 -2.719 13.151 1.00 96.44 187 SER A O 1
ATOM 1540 N N . LEU A 1 188 ? 10.450 -4.050 11.470 1.00 95.12 188 LEU A N 1
ATOM 1541 C CA . LEU A 1 188 ? 9.649 -4.936 12.306 1.00 95.12 188 LEU A CA 1
ATOM 1542 C C . LEU A 1 188 ? 9.549 -6.317 11.663 1.00 95.12 188 LEU A C 1
ATOM 1544 O O . LEU A 1 188 ? 9.699 -6.477 10.456 1.00 95.12 188 LEU A O 1
ATOM 1548 N N . LYS A 1 189 ? 9.295 -7.340 12.474 1.00 90.62 189 LYS A N 1
ATOM 1549 C CA . LYS A 1 189 ? 9.022 -8.673 11.949 1.00 90.62 189 LYS A CA 1
ATOM 1550 C C . LYS A 1 189 ? 7.573 -8.738 11.460 1.00 90.62 189 LYS A C 1
ATOM 1552 O O . LYS A 1 189 ? 6.663 -8.557 12.261 1.00 90.62 189 LYS A O 1
ATOM 1557 N N . ASP A 1 190 ? 7.389 -9.065 10.182 1.00 91.94 190 ASP A N 1
ATOM 1558 C CA . ASP A 1 190 ? 6.092 -9.359 9.557 1.00 91.94 190 ASP A CA 1
ATOM 1559 C C . ASP A 1 190 ? 5.069 -8.198 9.633 1.00 91.94 190 ASP A C 1
ATOM 1561 O O . ASP A 1 190 ? 4.027 -8.297 10.284 1.00 91.94 190 ASP A O 1
ATOM 1565 N N . ILE A 1 191 ? 5.360 -7.099 8.934 1.00 96.19 191 ILE A N 1
ATOM 1566 C CA . ILE A 1 191 ? 4.417 -6.010 8.645 1.00 96.19 191 ILE A CA 1
ATOM 1567 C C . ILE A 1 191 ? 3.428 -6.498 7.584 1.00 96.19 191 ILE A C 1
ATOM 1569 O O . ILE A 1 191 ? 3.828 -6.883 6.486 1.00 96.19 191 ILE A O 1
ATOM 1573 N N . CYS A 1 192 ? 2.137 -6.497 7.900 1.00 93.44 192 CYS A N 1
ATOM 1574 C CA . CYS A 1 192 ? 1.097 -7.053 7.032 1.00 93.44 192 CYS A CA 1
ATOM 1575 C C . CYS A 1 192 ? 0.365 -5.991 6.212 1.00 93.44 192 CYS A C 1
ATOM 1577 O O . CYS A 1 192 ? -0.034 -6.272 5.090 1.00 93.44 192 CYS A O 1
ATOM 1579 N N . LYS A 1 193 ? 0.194 -4.784 6.757 1.00 93.62 193 LYS A N 1
ATOM 1580 C CA . LYS A 1 193 ? -0.531 -3.693 6.099 1.00 93.62 193 LYS A CA 1
ATOM 1581 C C . LYS A 1 193 ? 0.118 -2.362 6.438 1.00 93.62 193 LYS A C 1
ATOM 1583 O O . LYS A 1 193 ? 0.611 -2.193 7.555 1.00 93.62 193 LYS A O 1
ATOM 1588 N N . MET A 1 194 ? 0.098 -1.427 5.501 1.00 95.31 194 MET A N 1
ATOM 1589 C CA . MET A 1 194 ? 0.476 -0.038 5.735 1.00 95.31 194 MET A CA 1
ATOM 1590 C C . MET A 1 194 ? -0.440 0.900 4.959 1.00 95.31 194 MET A C 1
ATOM 1592 O O . MET A 1 194 ? -1.160 0.454 4.076 1.00 95.31 194 MET A O 1
ATOM 1596 N N . THR A 1 195 ? -0.456 2.164 5.359 1.00 94.75 195 THR A N 1
ATOM 1597 C CA . THR A 1 195 ? -1.141 3.246 4.656 1.00 94.75 195 THR A CA 1
ATOM 1598 C C . THR A 1 195 ? -0.436 4.569 4.946 1.00 94.75 195 THR A C 1
ATOM 1600 O O . THR A 1 195 ? 0.070 4.782 6.058 1.00 94.75 195 THR A O 1
ATOM 1603 N N . LEU A 1 196 ? -0.370 5.447 3.950 1.00 93.56 196 LEU A N 1
ATOM 1604 C CA . LEU A 1 196 ? 0.289 6.750 4.033 1.00 93.56 196 LEU A CA 1
ATOM 1605 C C . LEU A 1 196 ? -0.644 7.869 4.494 1.00 93.56 196 LEU A C 1
ATOM 1607 O O . LEU A 1 196 ? -1.593 8.219 3.802 1.00 93.56 196 LEU A O 1
ATOM 1611 N N . LEU A 1 197 ? -0.303 8.491 5.622 1.00 92.62 197 LEU A N 1
ATOM 1612 C CA . LEU A 1 197 ? -0.888 9.736 6.120 1.00 92.62 197 LEU A CA 1
ATOM 1613 C C . LEU A 1 197 ? -0.172 10.916 5.436 1.00 92.62 197 LEU A C 1
ATOM 1615 O O . LEU A 1 197 ? 0.934 11.300 5.822 1.00 92.62 197 LEU A O 1
ATOM 1619 N N . THR A 1 198 ? -0.782 11.433 4.370 1.00 87.38 198 THR A N 1
ATOM 1620 C CA . THR A 1 198 ? -0.236 12.424 3.431 1.00 87.38 198 THR A CA 1
ATOM 1621 C C . THR A 1 198 ? 0.095 13.785 4.063 1.00 87.38 198 THR A C 1
ATOM 1623 O O . THR A 1 198 ? 1.155 14.341 3.806 1.00 87.38 198 THR A O 1
ATOM 1626 N N . ASN A 1 199 ? -0.785 14.328 4.896 1.00 85.44 199 ASN A N 1
ATOM 1627 C CA . ASN A 1 199 ? -0.642 15.591 5.618 1.00 85.44 199 ASN A CA 1
ATOM 1628 C C . ASN A 1 199 ? 0.461 15.533 6.683 1.00 85.44 199 ASN A C 1
ATOM 1630 O O . ASN A 1 199 ? 1.097 16.548 6.962 1.00 85.44 199 ASN A O 1
ATOM 1634 N N . GLU A 1 200 ? 0.673 14.366 7.296 1.00 84.19 200 GLU A N 1
ATOM 1635 C CA . GLU A 1 200 ? 1.713 14.162 8.314 1.00 84.19 200 GLU A CA 1
ATOM 1636 C C . GLU A 1 200 ? 3.046 13.664 7.721 1.00 84.19 200 GLU A C 1
ATOM 1638 O O . GLU A 1 200 ? 4.032 13.556 8.455 1.00 84.19 200 GLU A O 1
ATOM 1643 N N . ASP A 1 201 ? 3.087 13.334 6.423 1.00 88.31 201 ASP A N 1
ATOM 1644 C CA . ASP A 1 201 ? 4.216 12.671 5.755 1.00 88.31 201 ASP A CA 1
ATOM 1645 C C . ASP A 1 201 ? 4.762 11.488 6.575 1.00 88.31 201 ASP A C 1
ATOM 1647 O O . ASP A 1 201 ? 5.966 11.338 6.827 1.00 88.31 201 ASP A O 1
ATOM 1651 N N . CYS A 1 202 ? 3.847 10.639 7.040 1.00 93.00 202 CYS A N 1
ATOM 1652 C CA . CYS A 1 202 ? 4.174 9.450 7.811 1.00 93.00 202 CYS A CA 1
ATOM 1653 C C . CYS A 1 202 ? 3.233 8.296 7.471 1.00 93.00 202 CYS A C 1
ATOM 1655 O O . CYS A 1 202 ? 2.269 8.454 6.735 1.00 93.00 202 CYS A O 1
ATOM 1657 N N . ILE A 1 203 ? 3.516 7.109 7.994 1.00 95.75 203 ILE A N 1
ATOM 1658 C CA . ILE A 1 203 ? 2.692 5.928 7.733 1.00 95.75 203 ILE A CA 1
ATOM 1659 C C . ILE A 1 203 ? 2.062 5.403 9.018 1.00 95.75 203 ILE A C 1
ATOM 1661 O O . ILE A 1 203 ? 2.645 5.489 10.109 1.00 95.75 203 ILE A O 1
ATOM 1665 N N . ALA A 1 204 ? 0.893 4.796 8.855 1.00 97.12 204 ALA A N 1
ATOM 1666 C CA . ALA A 1 204 ? 0.346 3.844 9.802 1.00 97.12 204 ALA A CA 1
ATOM 1667 C C . ALA A 1 204 ? 0.561 2.426 9.262 1.00 97.12 204 ALA A C 1
ATOM 1669 O O . ALA A 1 204 ? 0.428 2.189 8.064 1.00 97.12 204 ALA A O 1
ATOM 1670 N N . PHE A 1 205 ? 0.916 1.478 10.124 1.00 97.12 205 PHE A N 1
ATOM 1671 C CA . PHE A 1 205 ? 1.133 0.091 9.719 1.00 97.12 205 PHE A CA 1
ATOM 1672 C C . PHE A 1 205 ? 0.762 -0.894 10.822 1.00 97.12 205 PHE A C 1
ATOM 1674 O O . PHE A 1 205 ? 0.798 -0.573 12.011 1.00 97.12 205 PHE A O 1
ATOM 1681 N N . GLN A 1 206 ? 0.406 -2.106 10.416 1.00 97.00 206 GLN A N 1
ATOM 1682 C CA . GLN A 1 206 ? -0.030 -3.187 11.290 1.00 97.00 206 GLN A CA 1
ATOM 1683 C C . GLN A 1 206 ? 0.893 -4.394 11.126 1.00 97.00 206 GLN A C 1
ATOM 1685 O O . GLN A 1 206 ? 1.209 -4.801 10.004 1.00 97.00 206 GLN A O 1
ATOM 1690 N N . ASP A 1 207 ? 1.309 -4.985 12.244 1.00 96.19 207 ASP A N 1
ATOM 1691 C CA . ASP A 1 207 ? 2.026 -6.262 12.245 1.00 96.19 207 ASP A CA 1
ATOM 1692 C C . ASP A 1 207 ? 1.074 -7.467 12.262 1.00 96.19 207 ASP A C 1
ATOM 1694 O O . ASP A 1 207 ? -0.123 -7.349 12.540 1.00 96.19 207 ASP A O 1
ATOM 1698 N N . LYS A 1 208 ? 1.611 -8.667 12.033 1.00 95.19 208 LYS A N 1
ATOM 1699 C CA . LYS A 1 208 ? 0.820 -9.910 12.069 1.00 95.19 208 LYS A CA 1
ATOM 1700 C C . LYS A 1 208 ? 0.131 -10.217 13.408 1.00 95.19 208 LYS A C 1
ATOM 1702 O O . LYS A 1 208 ? -0.695 -11.122 13.479 1.00 95.19 208 LYS A O 1
ATOM 1707 N N . TYR A 1 209 ? 0.499 -9.529 14.491 1.00 95.88 209 TYR A N 1
ATOM 1708 C CA . TYR A 1 209 ? -0.080 -9.712 15.824 1.00 95.88 209 TYR A CA 1
ATOM 1709 C C . TYR A 1 209 ? -1.163 -8.677 16.148 1.00 95.88 209 TYR A C 1
ATOM 1711 O O . TYR A 1 209 ? -1.656 -8.653 17.287 1.00 95.88 209 TYR A O 1
ATOM 1719 N N . ASN A 1 210 ? -1.542 -7.867 15.153 1.00 97.00 210 ASN A N 1
ATOM 1720 C CA . ASN A 1 210 ? -2.513 -6.783 15.235 1.00 97.00 210 ASN A CA 1
ATOM 1721 C C . ASN A 1 210 ? -2.060 -5.629 16.133 1.00 97.00 210 ASN A C 1
ATOM 1723 O O . ASN A 1 210 ? -2.888 -4.934 16.719 1.00 97.00 210 ASN A O 1
ATOM 1727 N N . ASN A 1 211 ? -0.751 -5.413 16.278 1.00 97.81 211 ASN A N 1
ATOM 1728 C CA . ASN A 1 211 ? -0.253 -4.161 16.830 1.00 97.81 211 ASN A CA 1
ATOM 1729 C C . ASN A 1 211 ? -0.300 -3.102 15.723 1.00 97.81 211 ASN A C 1
ATOM 1731 O O . ASN A 1 211 ? 0.335 -3.261 14.680 1.00 97.81 211 ASN A O 1
ATOM 1735 N N . LEU A 1 212 ? -1.050 -2.030 15.967 1.00 98.12 212 LEU A N 1
ATOM 1736 C CA . LEU A 1 212 ? -1.092 -0.862 15.096 1.00 98.12 212 LEU A CA 1
ATOM 1737 C C . LEU A 1 212 ? 0.003 0.115 15.518 1.00 98.12 212 LEU A C 1
ATOM 1739 O O . LEU A 1 212 ? 0.155 0.412 16.704 1.00 98.12 212 LEU A O 1
ATOM 1743 N N . TYR A 1 213 ? 0.742 0.629 14.548 1.00 97.75 213 TYR A N 1
ATOM 1744 C CA . TYR A 1 213 ? 1.740 1.668 14.728 1.00 97.75 213 TYR A CA 1
ATOM 1745 C C . TYR A 1 213 ? 1.345 2.873 13.887 1.00 97.75 213 TYR A C 1
ATOM 1747 O O . TYR A 1 213 ? 1.032 2.723 12.712 1.00 97.75 213 TYR A O 1
ATOM 1755 N N . ILE A 1 214 ? 1.386 4.062 14.477 1.00 96.88 214 ILE A N 1
ATOM 1756 C CA . ILE A 1 214 ? 1.146 5.335 13.796 1.00 96.88 214 ILE A CA 1
ATOM 1757 C C . ILE A 1 214 ? 2.388 6.182 14.025 1.00 96.88 214 ILE A C 1
ATOM 1759 O O . ILE A 1 214 ? 2.793 6.394 15.171 1.00 96.88 214 ILE A O 1
ATOM 1763 N N . ASN A 1 215 ? 3.044 6.600 12.943 1.00 95.19 215 ASN A N 1
ATOM 1764 C CA . ASN A 1 215 ? 4.304 7.336 13.005 1.00 95.19 215 ASN A CA 1
ATOM 1765 C C . ASN A 1 215 ? 5.340 6.674 13.943 1.00 95.19 215 ASN A C 1
ATOM 1767 O O . ASN A 1 215 ? 5.857 7.282 14.884 1.00 95.19 215 ASN A O 1
ATOM 1771 N N . LYS A 1 216 ? 5.603 5.378 13.715 1.00 94.44 216 LYS A N 1
ATOM 1772 C CA . LYS A 1 216 ? 6.543 4.527 14.483 1.00 94.44 216 LYS A CA 1
ATOM 1773 C C . LYS A 1 216 ? 6.153 4.249 15.941 1.00 94.44 216 LYS A C 1
ATOM 1775 O O . LYS A 1 216 ? 6.857 3.500 16.620 1.00 94.44 216 LYS A O 1
ATOM 1780 N N . ARG A 1 217 ? 5.059 4.820 16.448 1.00 95.44 217 ARG A N 1
ATOM 1781 C CA . ARG A 1 217 ? 4.593 4.617 17.825 1.00 95.44 217 ARG A CA 1
ATOM 1782 C C . ARG A 1 217 ? 3.463 3.611 17.847 1.00 95.44 217 ARG A C 1
ATOM 1784 O O . ARG A 1 217 ? 2.526 3.719 17.065 1.00 95.44 217 ARG A O 1
ATOM 1791 N N . LYS A 1 218 ? 3.543 2.645 18.760 1.00 96.50 218 LYS A N 1
ATOM 1792 C CA . LYS A 1 218 ? 2.449 1.699 18.974 1.00 96.50 218 LYS A CA 1
ATOM 1793 C C . LYS A 1 218 ? 1.217 2.462 19.462 1.00 96.50 218 LYS A C 1
ATOM 1795 O O . LYS A 1 218 ? 1.290 3.163 20.468 1.00 96.50 218 LYS A O 1
ATOM 1800 N N . PHE A 1 219 ? 0.110 2.307 18.752 1.00 97.81 219 PHE A N 1
ATOM 1801 C CA . PHE A 1 219 ? -1.167 2.904 19.099 1.00 97.81 219 PHE A CA 1
ATOM 1802 C C . PHE A 1 219 ? -1.923 2.016 20.090 1.00 97.81 219 PHE A C 1
ATOM 1804 O O . PHE A 1 219 ? -2.027 0.798 19.924 1.00 97.81 219 PHE A O 1
ATOM 1811 N N . THR A 1 220 ? -2.460 2.647 21.127 1.00 97.12 220 THR A N 1
ATOM 1812 C CA . THR A 1 220 ? -3.317 2.032 22.142 1.00 97.12 220 THR A CA 1
ATOM 1813 C C . THR A 1 220 ? -4.419 3.015 22.493 1.00 97.12 220 THR A C 1
ATOM 1815 O O . THR A 1 220 ? -4.160 4.217 22.555 1.00 97.12 220 THR A O 1
ATOM 1818 N N . TYR A 1 221 ? -5.621 2.525 22.773 1.00 97.31 221 TYR A N 1
ATOM 1819 C CA . TYR A 1 221 ? -6.732 3.379 23.176 1.00 97.31 221 TYR A CA 1
ATOM 1820 C C . TYR A 1 221 ? -7.643 2.641 24.152 1.00 97.31 221 TYR A C 1
ATOM 1822 O O . TYR A 1 221 ? -8.062 1.518 23.870 1.00 97.31 221 TYR A O 1
ATOM 1830 N N . GLN A 1 222 ? -7.949 3.280 25.287 1.00 94.81 222 GLN A N 1
ATOM 1831 C CA . GLN A 1 222 ? -8.668 2.658 26.407 1.00 94.81 222 GLN A CA 1
ATOM 1832 C C . GLN A 1 222 ? -8.002 1.322 26.798 1.00 94.81 222 GLN A C 1
ATOM 1834 O O . GLN A 1 222 ? -6.780 1.263 26.932 1.00 94.81 222 GLN A O 1
ATOM 1839 N N . ASP A 1 223 ? -8.784 0.248 26.917 1.00 94.38 223 ASP A N 1
ATOM 1840 C CA . ASP A 1 223 ? -8.307 -1.096 27.260 1.00 94.38 223 ASP A CA 1
ATOM 1841 C C . ASP A 1 223 ? -7.819 -1.899 26.035 1.00 94.38 223 ASP A C 1
ATOM 1843 O O . ASP A 1 223 ? -7.448 -3.074 26.143 1.00 94.38 223 ASP A O 1
ATOM 1847 N N . TYR A 1 224 ? -7.799 -1.287 24.845 1.00 96.75 224 TYR A N 1
ATOM 1848 C CA . TYR A 1 224 ? -7.392 -1.938 23.603 1.00 96.75 224 TYR A CA 1
ATOM 1849 C C . TYR A 1 224 ? -5.939 -1.621 23.244 1.00 96.75 224 TYR A C 1
ATOM 1851 O O . TYR A 1 224 ? -5.532 -0.474 23.054 1.00 96.75 224 TYR A O 1
ATOM 1859 N N . SER A 1 225 ? -5.153 -2.684 23.076 1.00 96.44 225 SER A N 1
ATOM 1860 C CA . SER A 1 225 ? -3.752 -2.624 22.634 1.00 96.44 225 SER A CA 1
ATOM 1861 C C . SER A 1 225 ? -3.515 -3.223 21.246 1.00 96.44 225 SER A C 1
ATOM 1863 O O . SER A 1 225 ? -2.379 -3.232 20.768 1.00 96.44 225 SER A O 1
ATOM 1865 N N . LYS A 1 226 ? -4.574 -3.755 20.625 1.00 98.00 226 LYS A N 1
ATOM 1866 C CA . LYS A 1 226 ? -4.541 -4.433 19.330 1.00 98.00 226 LYS A CA 1
ATOM 1867 C C . LYS A 1 226 ? -5.700 -3.984 18.458 1.00 98.00 226 LYS A C 1
ATOM 1869 O O . LYS A 1 226 ? -6.844 -3.973 18.918 1.00 98.00 226 LYS A O 1
ATOM 1874 N N . PHE A 1 227 ? -5.397 -3.687 17.204 1.00 98.12 227 PHE A N 1
ATOM 1875 C CA . PHE A 1 227 ? -6.331 -3.128 16.240 1.00 98.12 227 PHE A CA 1
ATOM 1876 C C . PHE A 1 227 ? -6.123 -3.751 14.865 1.00 98.12 227 PHE A C 1
ATOM 1878 O O . PHE A 1 227 ? -5.008 -4.108 14.490 1.00 98.12 227 PHE A O 1
ATOM 1885 N N . ILE A 1 228 ? -7.217 -3.852 14.127 1.00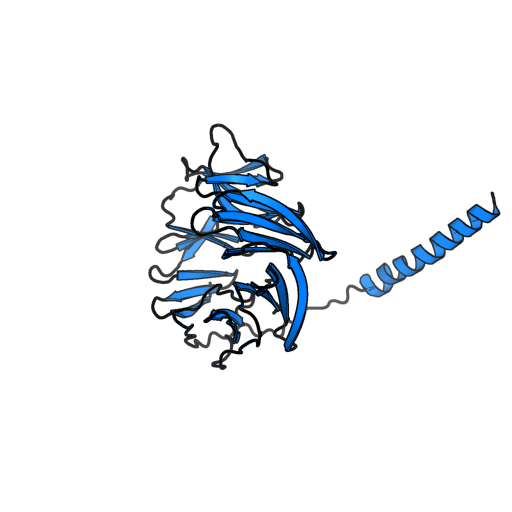 97.50 228 ILE A N 1
ATOM 1886 C CA . ILE A 1 228 ? -7.261 -4.161 12.708 1.00 97.50 22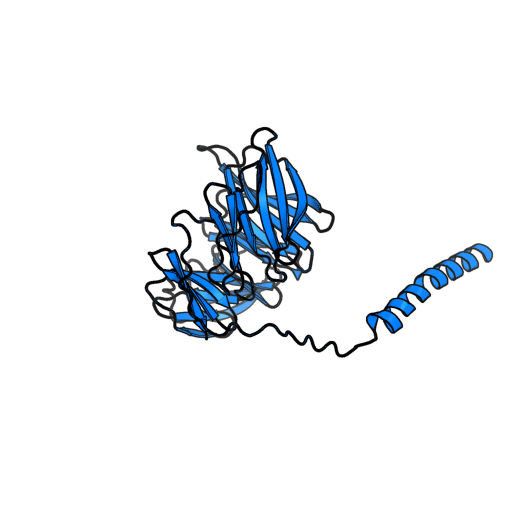8 ILE A CA 1
ATOM 1887 C C . ILE A 1 228 ? -7.231 -2.823 11.975 1.00 97.50 228 ILE A C 1
ATOM 1889 O O . ILE A 1 228 ? -8.122 -1.993 12.174 1.00 97.50 228 ILE A O 1
ATOM 1893 N N . LEU A 1 229 ? -6.197 -2.600 11.165 1.00 97.50 229 LEU A N 1
ATOM 1894 C CA . LEU A 1 229 ? -6.083 -1.416 10.326 1.00 97.50 229 LEU A CA 1
ATOM 1895 C C . LEU A 1 229 ? -7.063 -1.543 9.160 1.00 97.50 229 LEU A C 1
ATOM 1897 O O . LEU A 1 229 ? -6.873 -2.366 8.259 1.00 97.50 229 LEU A O 1
ATOM 1901 N N . ILE A 1 230 ? -8.101 -0.710 9.169 1.00 96.88 230 ILE A N 1
ATOM 1902 C CA . ILE A 1 230 ? -9.059 -0.664 8.068 1.00 96.88 230 ILE A CA 1
ATOM 1903 C C . ILE A 1 230 ? -8.431 0.100 6.909 1.00 96.88 230 ILE A C 1
ATOM 1905 O O . ILE A 1 230 ? -8.314 -0.441 5.814 1.00 96.88 230 ILE A O 1
ATOM 1909 N N . GLY A 1 231 ? -7.898 1.283 7.191 1.00 95.31 231 GLY A N 1
ATOM 1910 C CA . GLY A 1 231 ? -7.168 2.085 6.224 1.00 95.31 231 GLY A CA 1
ATOM 1911 C C . GLY A 1 231 ? -7.305 3.561 6.535 1.00 95.31 231 GLY A C 1
ATOM 1912 O O . GLY A 1 231 ? -7.519 3.937 7.688 1.00 95.31 231 GLY A O 1
ATOM 1913 N N . LYS A 1 232 ? -7.146 4.397 5.518 1.00 94.19 232 LYS A N 1
ATOM 1914 C CA . LYS A 1 232 ? -7.173 5.852 5.642 1.00 94.19 232 LYS A CA 1
ATOM 1915 C C . LYS A 1 232 ? -8.303 6.406 4.796 1.00 94.19 232 LYS A C 1
ATOM 1917 O O . LYS A 1 232 ? -8.495 5.934 3.681 1.00 94.19 232 LYS A O 1
ATOM 1922 N N . GLY A 1 233 ? -9.048 7.365 5.322 1.00 92.62 233 GLY A N 1
ATOM 1923 C CA . GLY A 1 233 ? -10.052 8.121 4.585 1.00 92.62 233 GLY A CA 1
ATOM 1924 C C . GLY A 1 233 ? -9.566 9.527 4.246 1.00 92.62 233 GLY A C 1
ATOM 1925 O O . GLY A 1 233 ? -8.377 9.851 4.299 1.00 92.62 233 GLY A O 1
ATOM 1926 N N . LYS A 1 234 ? -10.506 10.402 3.889 1.00 88.62 234 LYS A N 1
ATOM 1927 C CA . LYS A 1 234 ? -10.197 11.799 3.552 1.00 88.62 234 LYS A CA 1
ATOM 1928 C C . LYS A 1 234 ? -9.546 12.521 4.737 1.00 88.62 234 LYS A C 1
ATOM 1930 O O . LYS A 1 234 ? -9.837 12.226 5.893 1.00 88.62 234 LYS A O 1
ATOM 1935 N N . LYS A 1 235 ? -8.697 13.512 4.437 1.00 88.56 235 LYS A N 1
ATOM 1936 C CA . LYS A 1 235 ? -7.963 14.322 5.432 1.00 88.56 235 LYS A CA 1
ATOM 1937 C C . LYS A 1 235 ? -7.078 13.503 6.386 1.00 88.56 235 LYS A C 1
ATOM 1939 O O . LYS A 1 235 ? -6.814 13.958 7.489 1.00 88.56 235 LYS A O 1
ATOM 1944 N N . ASP A 1 236 ? -6.621 12.327 5.961 1.00 89.56 236 ASP A N 1
ATOM 1945 C CA . ASP A 1 236 ? -5.809 11.406 6.769 1.00 89.56 236 ASP A CA 1
ATOM 1946 C C . ASP A 1 236 ? -6.476 10.876 8.038 1.00 89.56 236 ASP A C 1
ATOM 1948 O O . ASP A 1 236 ? -5.803 10.444 8.976 1.00 89.56 236 ASP A O 1
ATOM 1952 N N . LEU A 1 237 ? -7.805 10.844 8.061 1.00 95.19 237 LEU A N 1
ATOM 1953 C CA . LEU A 1 237 ? -8.511 10.129 9.109 1.00 95.19 237 LEU A CA 1
ATOM 1954 C C . LEU A 1 237 ? -8.208 8.636 8.974 1.00 95.19 237 LEU A C 1
ATOM 1956 O O . LEU A 1 237 ? -8.535 8.009 7.969 1.00 95.19 237 LEU A O 1
ATOM 1960 N N . LEU A 1 238 ? -7.552 8.067 9.976 1.00 97.25 238 LEU A N 1
ATOM 1961 C CA . LEU A 1 238 ? -7.213 6.653 10.013 1.00 97.25 238 LEU A CA 1
ATOM 1962 C C . LEU A 1 238 ? -8.357 5.876 10.668 1.00 97.25 238 LEU A C 1
ATOM 1964 O O . LEU A 1 238 ? -8.792 6.208 11.768 1.00 97.25 238 LEU A O 1
ATOM 1968 N N . TYR A 1 239 ? -8.806 4.807 10.023 1.00 97.88 239 TYR A N 1
ATOM 1969 C CA . TYR A 1 239 ? -9.872 3.940 10.508 1.00 97.88 239 TYR A CA 1
ATOM 1970 C C . TYR A 1 239 ? -9.262 2.645 11.035 1.00 97.88 239 TYR A C 1
ATOM 1972 O O . TYR A 1 239 ? -8.531 1.940 10.330 1.00 97.88 239 TYR A O 1
ATOM 1980 N N . ALA A 1 240 ? -9.560 2.315 12.289 1.00 98.06 240 ALA A N 1
ATOM 1981 C CA . ALA A 1 240 ? -9.078 1.087 12.905 1.00 98.06 240 ALA A CA 1
ATOM 1982 C C . ALA A 1 240 ? -10.115 0.494 13.857 1.00 98.06 240 ALA A C 1
ATOM 1984 O O . ALA A 1 240 ? -10.733 1.200 14.651 1.00 98.06 240 ALA A O 1
ATOM 1985 N N . SER A 1 241 ? -10.277 -0.825 13.810 1.00 97.81 241 SER A N 1
ATOM 1986 C CA . SER A 1 241 ? -11.222 -1.545 14.662 1.00 97.81 241 SER A CA 1
ATOM 1987 C C . SER A 1 241 ? -10.485 -2.327 15.750 1.00 97.81 241 SER A C 1
ATOM 1989 O O . SER A 1 241 ? -9.483 -2.979 15.444 1.00 97.81 241 SER A O 1
ATOM 1991 N N . PRO A 1 242 ? -10.912 -2.297 17.024 1.00 97.62 242 PRO A N 1
ATOM 1992 C CA . PRO A 1 242 ? -10.329 -3.147 18.054 1.00 97.62 242 PRO A CA 1
ATOM 1993 C C . PRO A 1 242 ? -10.390 -4.622 17.668 1.00 97.62 242 PRO A C 1
ATOM 1995 O O . PRO A 1 242 ? -11.449 -5.155 17.351 1.00 97.62 242 PRO A O 1
ATOM 1998 N N . TYR A 1 243 ? -9.266 -5.331 17.781 1.00 95.62 243 TYR A N 1
ATOM 1999 C CA . TYR A 1 243 ? -9.203 -6.737 17.364 1.00 95.62 243 TYR A CA 1
ATOM 2000 C C . TYR A 1 243 ? -10.217 -7.637 18.100 1.00 95.62 243 TYR A C 1
ATOM 2002 O O . TYR A 1 243 ? -10.712 -8.608 17.534 1.00 95.62 243 TYR A O 1
ATOM 2010 N N . LYS A 1 244 ? -10.520 -7.319 19.368 1.00 94.12 244 LYS A N 1
ATOM 2011 C CA . LYS A 1 244 ? -11.472 -8.069 20.207 1.00 94.12 244 LYS A CA 1
ATOM 2012 C C . LYS A 1 244 ? -12.918 -7.575 20.118 1.00 94.12 244 LYS A C 1
ATOM 2014 O O . LYS A 1 244 ? -13.811 -8.315 20.507 1.00 94.12 244 LYS A O 1
ATOM 2019 N N . ASP A 1 245 ? -13.137 -6.346 19.661 1.00 95.38 245 ASP A N 1
ATOM 2020 C CA . ASP A 1 245 ? -14.459 -5.720 19.580 1.00 95.38 245 ASP A CA 1
ATOM 2021 C C . ASP A 1 245 ? -14.604 -5.068 18.207 1.00 95.38 245 ASP A C 1
ATOM 2023 O O . ASP A 1 245 ? -14.433 -3.860 18.036 1.00 95.38 245 ASP A O 1
ATOM 2027 N N . LYS A 1 246 ? -14.905 -5.914 17.219 1.00 94.94 246 LYS A N 1
ATOM 2028 C CA . LYS A 1 246 ? -15.064 -5.494 15.828 1.00 94.94 246 LYS A CA 1
ATOM 2029 C C . LYS A 1 246 ? -16.299 -4.619 15.592 1.00 94.94 246 LYS A C 1
ATOM 2031 O O . LYS A 1 246 ? -16.415 -4.045 14.519 1.00 94.94 246 LYS A O 1
ATOM 2036 N N . SER A 1 247 ? -17.206 -4.493 16.568 1.00 95.81 247 SER A N 1
ATOM 2037 C CA . SER A 1 247 ? -18.423 -3.670 16.442 1.00 95.81 247 SER A CA 1
ATOM 2038 C C . SER A 1 247 ? -18.135 -2.167 16.425 1.00 95.81 247 SER A C 1
ATOM 2040 O O . SER A 1 247 ? -19.022 -1.359 16.155 1.00 95.81 247 SER A O 1
ATOM 2042 N N . LYS A 1 248 ? -16.891 -1.779 16.727 1.00 96.94 248 LYS A N 1
ATOM 2043 C CA . LYS A 1 248 ? -16.441 -0.392 16.760 1.00 96.94 248 LYS A CA 1
ATOM 2044 C C . LYS A 1 248 ? -15.340 -0.169 15.744 1.00 96.94 248 LYS A C 1
ATOM 2046 O O . LYS A 1 248 ? -14.403 -0.960 15.629 1.00 96.94 248 LYS A O 1
ATOM 2051 N N . ILE A 1 249 ? -15.416 0.970 15.080 1.00 98.00 249 ILE A N 1
ATOM 2052 C CA . ILE A 1 249 ? -14.355 1.514 14.250 1.00 98.00 249 ILE A CA 1
ATOM 2053 C C . ILE A 1 249 ? -14.011 2.878 14.826 1.00 98.00 249 ILE A C 1
ATOM 2055 O O . ILE A 1 249 ? -14.851 3.775 14.868 1.00 98.00 249 ILE A O 1
ATOM 2059 N N . TYR A 1 250 ? -12.780 3.028 15.294 1.00 98.19 250 TYR A N 1
ATOM 2060 C CA . TYR A 1 250 ? -12.272 4.313 15.740 1.00 98.19 250 TYR A CA 1
ATOM 2061 C C . TYR A 1 250 ? -11.748 5.102 14.553 1.00 98.19 250 TYR A C 1
ATOM 2063 O O . TYR A 1 250 ? -10.983 4.578 13.740 1.00 98.19 250 TYR A O 1
ATOM 2071 N N . VAL A 1 251 ? -12.142 6.370 14.509 1.00 97.81 251 VAL A N 1
ATOM 2072 C CA . VAL A 1 251 ? -11.589 7.373 13.606 1.00 97.81 251 VAL A CA 1
ATOM 2073 C C . VAL A 1 251 ? -10.472 8.082 14.358 1.00 97.81 251 VAL A C 1
ATOM 2075 O O . VAL A 1 251 ? -10.693 8.630 15.442 1.00 97.81 251 VAL A O 1
ATOM 2078 N N . ILE A 1 252 ? -9.260 8.016 13.821 1.00 97.25 252 ILE A N 1
ATOM 2079 C CA . ILE A 1 252 ? -8.033 8.455 14.479 1.00 97.25 252 ILE A CA 1
ATOM 2080 C C . ILE A 1 252 ? -7.405 9.577 13.656 1.00 97.25 252 ILE A C 1
ATOM 2082 O O . ILE A 1 252 ? -7.141 9.415 12.469 1.00 97.25 252 ILE A O 1
ATOM 2086 N N . GLU A 1 253 ? -7.108 10.692 14.311 1.00 94.62 253 GLU A N 1
ATOM 2087 C CA . GLU A 1 253 ? -6.404 11.841 13.742 1.00 94.62 253 GLU A CA 1
ATOM 2088 C C . GLU A 1 253 ? -5.268 12.225 14.696 1.00 94.62 253 GLU A C 1
ATOM 2090 O O . GLU A 1 253 ? -5.482 12.301 15.910 1.00 94.62 253 GLU A O 1
ATOM 2095 N N . ASN A 1 254 ? -4.045 12.441 14.196 1.00 88.25 254 ASN A N 1
ATOM 2096 C CA . ASN A 1 254 ? -2.892 12.815 15.028 1.00 88.25 254 ASN A CA 1
ATOM 2097 C C . ASN A 1 254 ? -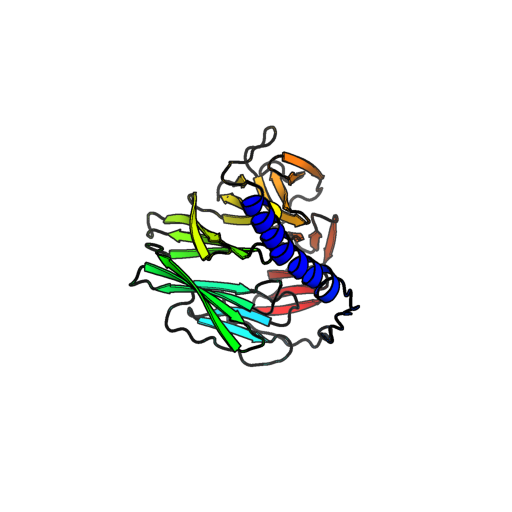2.700 11.902 16.265 1.00 88.25 254 ASN A C 1
ATOM 2099 O O . ASN A 1 254 ? -2.451 12.375 17.379 1.00 88.25 254 ASN A O 1
ATOM 2103 N N . GLN A 1 255 ? -2.859 10.582 16.093 1.00 89.38 255 GLN A N 1
ATOM 2104 C CA . GLN A 1 255 ? -2.790 9.566 17.165 1.00 89.38 255 GLN A CA 1
ATOM 2105 C C . GLN A 1 255 ? -3.855 9.704 18.271 1.00 89.38 255 GLN A C 1
ATOM 2107 O O . GLN A 1 255 ? -3.709 9.118 19.346 1.00 89.38 255 GLN A O 1
ATOM 2112 N N . LYS A 1 256 ? -4.936 10.450 18.035 1.00 94.38 256 LYS A N 1
ATOM 2113 C CA . LYS A 1 256 ? -6.067 10.587 18.961 1.00 94.38 256 LYS A CA 1
ATOM 2114 C C . LYS A 1 256 ? -7.340 10.087 18.302 1.00 94.38 256 LYS A C 1
ATOM 2116 O O . LYS A 1 256 ? -7.585 10.362 17.136 1.00 94.38 256 LYS A O 1
ATOM 2121 N N . VAL A 1 257 ? -8.161 9.370 19.064 1.00 97.38 257 VAL A N 1
ATOM 2122 C CA . VAL A 1 257 ? -9.510 9.016 18.613 1.00 97.38 257 VAL A CA 1
ATOM 2123 C C . VAL A 1 257 ? -10.363 10.278 18.629 1.00 97.38 257 VAL A C 1
ATOM 2125 O O . VAL A 1 257 ? -10.504 10.903 19.682 1.00 97.38 257 VAL A O 1
ATOM 2128 N N . VAL A 1 258 ? -10.899 10.641 17.468 1.00 97.25 258 VAL A N 1
ATOM 2129 C CA . VAL A 1 258 ? -11.769 11.811 17.278 1.00 97.25 258 VAL A CA 1
ATOM 2130 C C . VAL A 1 258 ? -13.234 11.423 17.115 1.00 97.25 258 VAL A C 1
ATOM 2132 O O . VAL A 1 258 ? -14.103 12.224 17.443 1.00 97.25 258 VAL A O 1
ATOM 2135 N N . ASP A 1 259 ? -13.510 10.196 16.667 1.00 97.38 259 ASP A N 1
ATOM 2136 C CA . ASP A 1 259 ? -14.870 9.681 16.509 1.00 97.38 259 ASP A CA 1
ATOM 2137 C C . ASP A 1 259 ? -14.919 8.143 16.611 1.00 97.38 259 ASP A C 1
ATOM 2139 O O . ASP A 1 259 ? -13.889 7.459 16.621 1.00 97.38 259 ASP A O 1
ATOM 2143 N N . THR A 1 260 ? -16.121 7.581 16.737 1.00 97.62 260 THR A N 1
ATOM 2144 C CA . THR A 1 260 ? -16.377 6.138 16.776 1.00 97.62 260 THR A CA 1
ATOM 2145 C C . THR A 1 260 ? -17.612 5.780 15.958 1.00 97.62 260 THR A C 1
ATOM 2147 O O . THR A 1 260 ? -18.735 6.121 16.324 1.00 97.62 260 THR A O 1
ATOM 2150 N N . ILE A 1 261 ? -17.410 4.976 14.919 1.00 97.00 261 ILE A N 1
ATOM 2151 C CA . ILE A 1 261 ? -18.481 4.383 14.122 1.00 97.00 261 ILE A CA 1
ATOM 2152 C C . ILE A 1 261 ? -18.841 3.029 14.733 1.00 97.00 261 ILE A C 1
ATOM 2154 O O . ILE A 1 261 ? -17.963 2.228 15.068 1.00 97.00 261 ILE A O 1
ATOM 2158 N N . LYS A 1 262 ? -20.139 2.769 14.891 1.00 96.31 262 LYS A N 1
ATOM 2159 C CA . LYS A 1 262 ? -20.654 1.465 15.318 1.00 96.31 262 LYS A CA 1
ATOM 2160 C C . LYS A 1 262 ? -21.150 0.699 14.103 1.00 96.31 262 LYS A C 1
ATOM 2162 O O . LYS A 1 262 ? -21.909 1.250 13.313 1.00 96.31 262 LYS A O 1
ATOM 2167 N N . ILE A 1 263 ? -20.751 -0.561 13.996 1.00 94.56 263 ILE A N 1
ATOM 2168 C CA . ILE A 1 263 ? -21.243 -1.485 12.977 1.00 94.56 263 ILE A CA 1
ATOM 2169 C C . ILE A 1 263 ? -21.983 -2.638 13.651 1.00 94.56 263 ILE A C 1
ATOM 2171 O O . ILE A 1 263 ? -21.550 -3.152 14.684 1.00 94.56 263 ILE A O 1
ATOM 2175 N N . GLU A 1 264 ? -23.121 -3.019 13.078 1.00 89.81 264 GLU A N 1
ATOM 2176 C CA . GLU A 1 264 ? -23.957 -4.102 13.608 1.00 89.81 264 GLU A CA 1
ATOM 2177 C C . GLU A 1 264 ? -23.429 -5.474 13.182 1.00 89.81 264 GLU A C 1
ATOM 2179 O O . GLU A 1 264 ? -23.282 -6.371 14.011 1.00 89.81 264 GLU A O 1
ATOM 2184 N N . ASP A 1 265 ? -23.091 -5.622 11.899 1.00 92.00 265 ASP A N 1
ATOM 2185 C CA . ASP A 1 265 ? -22.511 -6.851 11.368 1.00 92.00 265 ASP A CA 1
ATOM 2186 C C . ASP A 1 265 ? -20.981 -6.785 11.408 1.00 92.00 265 ASP A C 1
ATOM 2188 O O . ASP A 1 265 ? -20.357 -5.931 10.783 1.00 92.00 265 ASP A O 1
ATOM 2192 N N . THR A 1 266 ? -20.364 -7.708 12.139 1.00 93.38 266 THR A N 1
ATOM 2193 C CA . THR A 1 266 ? -18.906 -7.777 12.319 1.00 93.38 266 THR A CA 1
ATOM 2194 C C . THR A 1 266 ? -18.252 -8.911 11.530 1.00 93.38 266 THR A C 1
ATOM 2196 O O . THR A 1 266 ? -17.032 -9.087 11.609 1.00 93.38 266 THR A O 1
ATOM 2199 N N . ASN A 1 267 ? -19.041 -9.661 10.754 1.00 93.25 267 ASN A N 1
ATOM 2200 C CA . ASN A 1 267 ? -18.606 -10.835 9.997 1.00 93.25 267 ASN A CA 1
ATOM 2201 C C . ASN A 1 267 ? -18.137 -10.487 8.576 1.00 93.25 267 ASN A C 1
ATOM 2203 O O . ASN A 1 267 ? -18.325 -11.275 7.651 1.00 93.25 267 ASN A O 1
ATOM 2207 N N . TYR A 1 268 ? -17.516 -9.321 8.392 1.00 94.06 268 TYR A N 1
ATOM 2208 C CA . TYR A 1 268 ? -16.853 -9.010 7.128 1.00 94.06 268 TYR A CA 1
ATOM 2209 C C . TYR A 1 268 ? -15.698 -9.997 6.890 1.00 94.06 268 TYR A C 1
ATOM 2211 O O . TYR A 1 268 ? -14.966 -10.370 7.817 1.00 94.06 268 TYR A O 1
ATOM 2219 N N . LYS A 1 269 ? -15.554 -10.430 5.640 1.00 92.75 269 LYS A N 1
ATOM 2220 C CA . LYS A 1 269 ? -14.548 -11.395 5.187 1.00 92.75 269 LYS A CA 1
ATOM 2221 C C . LYS A 1 269 ? -13.216 -10.734 4.873 1.00 92.75 269 LYS A C 1
ATOM 2223 O O . LYS A 1 269 ? -12.177 -11.341 5.116 1.00 92.75 269 LYS A O 1
ATOM 2228 N N . ASP A 1 270 ? -13.260 -9.505 4.369 1.00 92.81 270 ASP A N 1
ATOM 2229 C CA . ASP A 1 270 ? -12.068 -8.770 3.962 1.00 92.81 270 ASP A CA 1
ATOM 2230 C C . ASP A 1 270 ? -12.239 -7.253 4.131 1.00 92.81 270 ASP A C 1
ATOM 2232 O O . ASP A 1 270 ? -13.327 -6.756 4.442 1.00 92.81 270 ASP A O 1
ATOM 2236 N N . ILE A 1 271 ? -11.143 -6.519 3.959 1.00 94.44 271 ILE A N 1
ATOM 2237 C CA . ILE A 1 271 ? -11.090 -5.063 3.987 1.00 94.44 271 ILE A CA 1
ATOM 2238 C C . ILE A 1 271 ? -10.385 -4.573 2.729 1.00 94.44 271 ILE A C 1
ATOM 2240 O O . ILE A 1 271 ? -9.175 -4.752 2.583 1.00 94.44 271 ILE A O 1
ATOM 2244 N N . LEU A 1 272 ? -11.114 -3.829 1.905 1.00 92.50 272 LEU A N 1
ATOM 2245 C CA . LEU A 1 272 ? -10.538 -3.098 0.787 1.00 92.50 272 LEU A CA 1
ATOM 2246 C C . LEU A 1 272 ? -10.287 -1.649 1.211 1.00 92.50 272 LEU A C 1
ATOM 2248 O O . LEU A 1 272 ? -11.183 -0.976 1.717 1.00 92.50 272 LEU A O 1
ATOM 2252 N N . SER A 1 273 ? -9.062 -1.168 1.018 1.00 89.75 273 SER A N 1
ATOM 2253 C CA . SER A 1 273 ? -8.701 0.227 1.265 1.00 89.75 273 SER A CA 1
ATOM 2254 C C . SER A 1 273 ? -7.915 0.746 0.080 1.00 89.75 273 SER A C 1
ATOM 2256 O O . SER A 1 273 ? -6.818 0.259 -0.193 1.00 89.75 273 SER A O 1
ATOM 2258 N N . PHE A 1 274 ? -8.496 1.704 -0.631 1.00 81.62 274 PHE A N 1
ATOM 2259 C CA . PHE A 1 274 ? -7.882 2.297 -1.807 1.00 81.62 274 PHE A CA 1
ATOM 2260 C C . PHE A 1 274 ? -8.340 3.742 -1.966 1.00 81.62 274 PHE A C 1
ATOM 2262 O O . PHE A 1 274 ? -9.510 4.059 -1.767 1.00 81.62 274 PHE A O 1
ATOM 2269 N N . ASP A 1 275 ? -7.398 4.623 -2.296 1.00 78.88 275 ASP A N 1
ATOM 2270 C CA . ASP A 1 275 ? -7.642 6.039 -2.587 1.00 78.88 275 ASP A CA 1
ATOM 2271 C C . ASP A 1 275 ? -8.550 6.777 -1.581 1.00 78.88 275 ASP A C 1
ATOM 2273 O O . ASP A 1 275 ? -9.521 7.446 -1.924 1.00 78.88 275 ASP A O 1
ATOM 2277 N N . ASN A 1 276 ? -8.237 6.664 -0.290 1.00 86.31 276 ASN A N 1
ATOM 2278 C CA . ASN A 1 276 ? -9.015 7.289 0.785 1.00 86.31 276 ASN A CA 1
ATOM 2279 C C . ASN A 1 276 ? -10.463 6.769 0.927 1.00 86.31 276 ASN A C 1
ATOM 2281 O O . ASN A 1 276 ? -11.305 7.471 1.495 1.00 86.31 276 ASN A O 1
ATOM 2285 N N . ARG A 1 277 ? -10.754 5.571 0.408 1.00 89.56 277 ARG A N 1
ATOM 2286 C CA . ARG A 1 277 ? -12.030 4.863 0.562 1.00 89.56 277 ARG A CA 1
ATOM 2287 C C . ARG A 1 277 ? -11.792 3.547 1.275 1.00 89.56 277 ARG A C 1
ATOM 2289 O O . ARG A 1 277 ? -10.855 2.817 0.942 1.00 89.56 277 ARG A O 1
ATOM 2296 N N . ASN A 1 278 ? -12.644 3.238 2.243 1.00 94.88 278 ASN A N 1
ATOM 2297 C CA . ASN A 1 278 ? -12.514 2.037 3.048 1.00 94.88 278 ASN A CA 1
ATOM 2298 C C . ASN A 1 278 ? -13.803 1.229 3.002 1.00 94.88 278 ASN A C 1
ATOM 2300 O O . ASN A 1 278 ? -14.868 1.702 3.395 1.00 94.88 278 ASN A O 1
ATOM 2304 N N . TYR A 1 279 ? -13.685 -0.022 2.573 1.00 95.38 279 TYR A N 1
ATOM 2305 C CA . TYR A 1 279 ? -14.802 -0.942 2.474 1.00 95.38 279 TYR A CA 1
ATOM 2306 C C . TYR A 1 279 ? -14.581 -2.168 3.349 1.00 95.38 279 TYR A C 1
ATOM 2308 O O . TYR A 1 279 ? -13.532 -2.812 3.296 1.00 95.38 279 TYR A O 1
ATOM 2316 N N . LEU A 1 280 ? -15.602 -2.513 4.129 1.00 96.06 280 LEU A N 1
ATOM 2317 C CA . LEU A 1 280 ? -15.718 -3.834 4.737 1.00 96.06 280 LEU A CA 1
ATOM 2318 C C . LEU A 1 280 ? -16.456 -4.741 3.754 1.00 96.06 280 LEU A C 1
ATOM 2320 O O . LEU A 1 280 ? -17.580 -4.432 3.351 1.00 96.06 280 LEU A O 1
ATOM 2324 N N . ILE A 1 281 ? -15.820 -5.836 3.355 1.00 94.81 281 ILE A N 1
ATOM 2325 C CA . ILE A 1 281 ? -16.338 -6.741 2.330 1.00 94.81 281 ILE A CA 1
ATOM 2326 C C . ILE A 1 281 ? -17.117 -7.871 3.003 1.00 94.81 281 ILE A C 1
ATOM 2328 O O . ILE A 1 281 ? -16.558 -8.633 3.794 1.00 94.81 281 ILE A O 1
ATOM 2332 N N . TYR A 1 282 ? -18.405 -7.976 2.688 1.00 93.88 282 TYR A N 1
ATOM 2333 C CA . TYR A 1 282 ? -19.284 -9.073 3.094 1.00 93.88 282 TYR A CA 1
ATOM 2334 C C . TYR A 1 282 ? -19.554 -9.988 1.898 1.00 93.88 282 TYR A C 1
ATOM 2336 O O . TYR A 1 282 ? -18.979 -9.816 0.830 1.00 93.88 282 TYR A O 1
ATOM 2344 N N . ASP A 1 283 ? -20.424 -10.978 2.073 1.00 91.00 283 ASP A N 1
ATOM 2345 C CA . ASP A 1 283 ? -20.709 -11.965 1.032 1.00 91.00 283 ASP A CA 1
ATOM 2346 C C . ASP A 1 283 ? -21.264 -11.316 -0.230 1.00 91.00 283 ASP A C 1
ATOM 2348 O O . ASP A 1 283 ? -20.768 -11.600 -1.309 1.00 91.00 283 ASP A O 1
ATOM 2352 N N . ASN A 1 284 ? -22.266 -10.451 -0.076 1.00 91.69 284 ASN A N 1
ATOM 2353 C CA . ASN A 1 284 ? -23.064 -9.887 -1.165 1.00 91.69 284 ASN A CA 1
ATOM 2354 C C . ASN A 1 284 ? -23.086 -8.355 -1.200 1.00 91.69 284 ASN A C 1
ATOM 2356 O O . ASN A 1 284 ? -23.763 -7.774 -2.049 1.00 91.69 284 ASN A O 1
ATOM 2360 N N . TYR A 1 285 ? -22.384 -7.686 -0.284 1.00 93.12 285 TYR A N 1
ATOM 2361 C CA . TYR A 1 285 ? -22.218 -6.235 -0.333 1.00 93.12 285 TYR A CA 1
ATOM 2362 C C . TYR A 1 285 ? -20.859 -5.785 0.215 1.00 93.12 285 TYR A C 1
ATOM 2364 O O . TYR A 1 285 ? -20.266 -6.427 1.081 1.00 93.12 285 TYR A O 1
ATOM 2372 N N . ALA A 1 286 ? -20.392 -4.637 -0.262 1.00 94.31 286 ALA A N 1
ATOM 2373 C CA . ALA A 1 286 ? -19.316 -3.863 0.334 1.00 94.31 286 ALA A CA 1
ATOM 2374 C C . ALA A 1 286 ? -19.924 -2.701 1.134 1.00 94.31 286 ALA A C 1
ATOM 2376 O O . ALA A 1 286 ? -20.772 -1.969 0.624 1.00 94.31 286 ALA A O 1
ATOM 2377 N N . TYR A 1 287 ? -19.519 -2.542 2.393 1.00 95.00 287 TYR A N 1
ATOM 2378 C CA . TYR A 1 287 ? -19.947 -1.441 3.261 1.00 95.00 287 TYR A CA 1
ATOM 2379 C C . TYR A 1 287 ? -18.892 -0.343 3.278 1.00 95.00 287 TYR A C 1
ATOM 2381 O O . TYR A 1 287 ? -17.775 -0.585 3.736 1.00 95.00 287 TYR A O 1
ATOM 2389 N N . ASN A 1 288 ? -19.249 0.851 2.819 1.00 94.44 288 ASN A N 1
ATOM 2390 C CA . ASN A 1 288 ? -18.388 2.024 2.865 1.00 94.44 288 ASN A CA 1
ATOM 2391 C C . ASN A 1 288 ? -18.335 2.570 4.301 1.00 94.44 288 ASN A C 1
ATOM 2393 O O . ASN A 1 288 ? -19.350 2.987 4.861 1.00 94.44 288 ASN A O 1
ATOM 2397 N N . VAL A 1 289 ? -17.150 2.562 4.909 1.00 95.31 289 VAL A N 1
ATOM 2398 C CA . VAL A 1 289 ? -16.968 2.906 6.326 1.00 95.31 289 VAL A CA 1
ATOM 2399 C C . VAL A 1 289 ? -17.239 4.385 6.589 1.00 95.31 289 VAL A C 1
ATOM 2401 O O . VAL A 1 289 ? -17.740 4.730 7.657 1.00 95.31 289 VAL A O 1
ATOM 2404 N N . GLU A 1 290 ? -16.927 5.257 5.636 1.00 91.62 290 GLU A N 1
ATOM 2405 C CA . GLU A 1 290 ? -17.056 6.705 5.780 1.00 91.62 290 GLU A CA 1
ATOM 2406 C C . GLU A 1 290 ? -18.496 7.203 5.637 1.00 91.62 290 GLU A C 1
ATOM 2408 O O . GLU A 1 290 ? -18.885 8.149 6.320 1.00 91.62 290 GLU A O 1
ATOM 2413 N N . THR A 1 291 ? -19.267 6.601 4.733 1.00 91.31 291 THR A N 1
ATOM 2414 C CA . THR A 1 291 ? -20.629 7.048 4.379 1.00 91.31 291 THR A CA 1
ATOM 2415 C C . THR A 1 291 ? -21.723 6.188 5.004 1.00 91.31 291 THR A C 1
ATOM 2417 O O . THR A 1 291 ? -22.826 6.677 5.232 1.00 91.31 291 THR A O 1
ATOM 2420 N N . GLY A 1 292 ? -21.423 4.925 5.314 1.00 91.62 292 GLY A N 1
ATOM 2421 C CA . GLY A 1 292 ? -22.407 3.929 5.731 1.00 91.62 292 GLY A CA 1
ATOM 2422 C C . GLY A 1 292 ? -23.158 3.265 4.574 1.00 91.62 292 GLY A C 1
ATOM 2423 O O . GLY A 1 292 ? -24.023 2.418 4.816 1.00 91.62 292 GLY A O 1
ATOM 2424 N N . ASP A 1 293 ? -22.831 3.623 3.331 1.00 91.94 293 ASP A N 1
ATOM 2425 C CA . ASP A 1 293 ? -23.487 3.088 2.144 1.00 91.94 293 ASP A CA 1
ATOM 2426 C C . ASP A 1 293 ? -23.113 1.621 1.900 1.00 91.94 293 ASP A C 1
ATOM 2428 O O . ASP A 1 293 ? -22.016 1.158 2.227 1.00 91.94 293 ASP A O 1
ATOM 2432 N N . LYS A 1 294 ? -24.044 0.875 1.296 1.00 93.75 294 LYS A N 1
ATOM 2433 C CA . LYS A 1 294 ? -23.844 -0.518 0.887 1.00 93.75 294 LYS A CA 1
ATOM 2434 C C . LYS A 1 294 ? -23.902 -0.624 -0.628 1.00 93.75 294 LYS A C 1
ATOM 2436 O O . LYS A 1 294 ? -24.894 -0.229 -1.236 1.00 93.75 294 LYS A O 1
ATOM 2441 N N . ILE A 1 295 ? -22.866 -1.209 -1.212 1.00 91.62 295 ILE A N 1
ATOM 2442 C CA . ILE A 1 295 ? -22.769 -1.485 -2.645 1.00 91.62 295 ILE A CA 1
ATOM 2443 C C . ILE A 1 295 ? -22.930 -2.988 -2.823 1.00 91.62 295 ILE A C 1
ATOM 2445 O O . ILE A 1 295 ? -22.195 -3.749 -2.201 1.00 91.62 295 ILE A O 1
ATOM 2449 N N . ASN A 1 296 ? -23.881 -3.432 -3.643 1.00 91.31 296 ASN A N 1
ATOM 2450 C CA . ASN A 1 296 ? -24.022 -4.857 -3.939 1.00 91.31 296 ASN A CA 1
ATOM 2451 C C . ASN A 1 296 ? -22.791 -5.351 -4.711 1.00 91.31 296 ASN A C 1
ATOM 2453 O O . ASN A 1 296 ? -22.358 -4.704 -5.662 1.00 91.31 296 ASN A O 1
ATOM 2457 N N . ILE A 1 297 ? -22.257 -6.503 -4.311 1.00 90.69 297 ILE A N 1
ATOM 2458 C CA . ILE A 1 297 ? -21.100 -7.141 -4.953 1.00 90.69 297 ILE A CA 1
ATOM 2459 C C . ILE A 1 297 ? -21.409 -8.599 -5.283 1.00 90.69 297 ILE A C 1
ATOM 2461 O O . ILE A 1 297 ? -22.352 -9.183 -4.748 1.00 90.69 297 ILE A O 1
ATOM 2465 N N . LYS A 1 298 ? -20.608 -9.190 -6.170 1.00 86.31 298 LYS A N 1
ATOM 2466 C CA . LYS A 1 298 ? -20.719 -10.605 -6.543 1.00 86.31 298 LYS A CA 1
ATOM 2467 C C . LYS A 1 298 ? -19.912 -11.483 -5.591 1.00 86.31 298 LYS A C 1
ATOM 2469 O O . LYS A 1 298 ? -18.729 -11.245 -5.380 1.00 86.31 298 LYS A O 1
ATOM 2474 N N . ASN A 1 299 ? -20.559 -12.513 -5.051 1.00 77.62 299 ASN A N 1
ATOM 2475 C CA . ASN A 1 299 ? -20.012 -13.367 -3.992 1.00 77.62 299 ASN A CA 1
ATOM 2476 C C . ASN A 1 299 ? -18.904 -14.331 -4.465 1.00 77.62 299 ASN A C 1
ATOM 2478 O O . ASN A 1 299 ? -18.254 -14.962 -3.634 1.00 77.62 299 ASN A O 1
ATOM 2482 N N . ASP A 1 300 ? -18.742 -14.511 -5.777 1.00 79.94 300 ASP A N 1
ATOM 2483 C CA . ASP A 1 300 ? -17.874 -15.502 -6.426 1.00 79.94 300 ASP A CA 1
ATOM 2484 C C . ASP A 1 300 ? -16.695 -14.876 -7.188 1.00 79.94 300 ASP A C 1
ATOM 2486 O O . ASP A 1 300 ? -16.041 -15.544 -7.992 1.00 79.94 300 ASP A O 1
ATOM 2490 N N . MET A 1 301 ? -16.418 -13.593 -6.944 1.00 84.12 301 MET A N 1
ATOM 2491 C CA . MET A 1 301 ? -15.341 -12.866 -7.605 1.00 84.12 301 MET A CA 1
ATOM 2492 C C . MET A 1 301 ? -14.458 -12.132 -6.596 1.00 84.12 301 MET A C 1
ATOM 2494 O O . MET A 1 301 ? -14.947 -11.556 -5.625 1.00 84.12 301 MET A O 1
ATOM 2498 N N . ASP A 1 302 ? -13.156 -12.111 -6.867 1.00 85.62 302 ASP A N 1
ATOM 2499 C CA . ASP A 1 302 ? -12.199 -11.298 -6.126 1.00 85.62 302 ASP A CA 1
ATOM 2500 C C . ASP A 1 302 ? -12.414 -9.826 -6.493 1.00 85.62 302 ASP A C 1
ATOM 2502 O O . ASP A 1 302 ? -12.457 -9.473 -7.674 1.00 85.62 302 ASP A O 1
ATOM 2506 N N . ILE A 1 303 ? -12.531 -8.949 -5.498 1.00 89.44 303 ILE A N 1
ATOM 2507 C CA . ILE A 1 303 ? -12.634 -7.506 -5.736 1.00 89.44 303 ILE A CA 1
ATOM 2508 C C . ILE A 1 303 ? -11.226 -6.940 -5.876 1.00 89.44 303 ILE A C 1
ATOM 2510 O O . ILE A 1 303 ? -10.420 -7.030 -4.951 1.00 89.44 303 ILE A O 1
ATOM 2514 N N . ILE A 1 304 ? -10.944 -6.349 -7.033 1.00 86.38 304 ILE A N 1
ATOM 2515 C CA . ILE A 1 304 ? -9.670 -5.687 -7.315 1.00 86.38 304 ILE A CA 1
ATOM 2516 C C . ILE A 1 304 ? -9.712 -4.236 -6.836 1.00 86.38 304 ILE A C 1
ATOM 2518 O O . ILE A 1 304 ? -8.782 -3.794 -6.167 1.00 86.38 304 ILE A O 1
ATOM 2522 N N . ASP A 1 305 ? -10.787 -3.506 -7.153 1.00 84.81 305 ASP A N 1
ATOM 2523 C CA . ASP A 1 305 ? -10.979 -2.118 -6.719 1.00 84.81 305 ASP A CA 1
ATOM 2524 C C . ASP A 1 305 ? -12.469 -1.717 -6.726 1.00 84.81 305 ASP A C 1
ATOM 2526 O O . ASP A 1 305 ? -13.295 -2.312 -7.427 1.00 84.81 305 ASP A O 1
ATOM 2530 N N . ILE A 1 306 ? -12.807 -0.692 -5.943 1.00 86.88 306 ILE A N 1
ATOM 2531 C CA . ILE A 1 306 ? -14.106 -0.015 -5.926 1.00 86.88 306 ILE A CA 1
ATOM 2532 C C . ILE A 1 306 ? -13.848 1.485 -6.092 1.00 86.88 306 ILE A C 1
ATOM 2534 O O . ILE A 1 306 ? -13.356 2.157 -5.179 1.00 86.88 306 ILE A O 1
ATOM 2538 N N . THR A 1 307 ? -14.226 2.013 -7.252 1.00 82.06 307 THR A N 1
ATOM 2539 C CA . THR A 1 307 ? -14.199 3.445 -7.554 1.00 82.06 307 THR A CA 1
ATOM 2540 C C . THR A 1 307 ? -15.543 4.100 -7.243 1.00 82.06 307 THR A C 1
ATOM 2542 O O . THR A 1 307 ? -16.531 3.431 -6.954 1.00 82.06 307 THR A O 1
ATOM 2545 N N . ASP A 1 308 ? -15.613 5.427 -7.357 1.00 75.25 308 ASP A N 1
ATOM 2546 C CA . ASP A 1 308 ? -16.858 6.184 -7.158 1.00 75.25 308 ASP A CA 1
ATOM 2547 C C . ASP A 1 308 ? -17.954 5.831 -8.180 1.00 75.25 308 ASP A C 1
ATOM 2549 O O . ASP A 1 308 ? -19.109 6.212 -8.006 1.00 75.25 308 ASP A O 1
ATOM 2553 N N . LYS A 1 309 ? -17.592 5.159 -9.278 1.00 80.31 309 LYS A N 1
ATOM 2554 C CA . LYS A 1 309 ? -18.506 4.844 -10.381 1.00 80.31 309 LYS A CA 1
ATOM 2555 C C . LYS A 1 309 ? -18.578 3.362 -10.702 1.00 80.31 309 LYS A C 1
ATOM 2557 O O . LYS A 1 309 ? -19.470 2.977 -11.450 1.00 80.31 309 LYS A O 1
ATOM 2562 N N . GLN A 1 310 ? -17.611 2.562 -10.258 1.00 85.75 310 GLN A N 1
ATOM 2563 C CA . GLN A 1 310 ? -17.416 1.209 -10.765 1.00 85.75 310 GLN A CA 1
ATOM 2564 C C . GLN A 1 310 ? -16.860 0.262 -9.705 1.00 85.75 310 GLN A C 1
ATOM 2566 O O . GLN A 1 310 ? -16.018 0.653 -8.903 1.00 85.75 310 GLN A O 1
ATOM 2571 N N . VAL A 1 311 ? -17.260 -1.006 -9.769 1.00 87.25 311 VAL A N 1
ATOM 2572 C CA . VAL A 1 311 ? -16.586 -2.118 -9.092 1.00 87.25 311 VAL A CA 1
ATOM 2573 C C . VAL A 1 311 ? -15.828 -2.941 -10.125 1.00 87.25 311 VAL A C 1
ATOM 2575 O O . VAL A 1 311 ? -16.371 -3.273 -11.183 1.00 87.25 311 VAL A O 1
ATOM 2578 N N . ILE A 1 312 ? -14.579 -3.276 -9.808 1.00 87.38 312 ILE A N 1
ATOM 2579 C CA . ILE A 1 312 ? -13.702 -4.074 -10.658 1.00 87.38 312 ILE A CA 1
ATOM 2580 C C . ILE A 1 312 ? -13.474 -5.424 -9.985 1.00 87.38 312 ILE A C 1
ATOM 2582 O O . ILE A 1 312 ? -12.943 -5.507 -8.877 1.00 87.38 312 ILE A O 1
ATOM 2586 N N . TYR A 1 313 ? -13.858 -6.484 -10.683 1.00 89.00 313 TYR A N 1
ATOM 2587 C CA . TYR A 1 313 ? -13.783 -7.862 -10.220 1.00 89.00 313 TYR A CA 1
ATOM 2588 C C . TYR A 1 313 ? -12.772 -8.669 -11.021 1.00 89.00 313 TYR A C 1
ATOM 2590 O O . TYR A 1 313 ? -12.521 -8.367 -12.187 1.00 89.00 313 TYR A O 1
ATOM 2598 N N . LYS A 1 314 ? -12.295 -9.763 -10.432 1.00 86.00 314 LYS A N 1
ATOM 2599 C CA . LYS A 1 314 ? -11.583 -10.847 -11.102 1.00 86.00 314 LYS A CA 1
ATOM 2600 C C . LYS A 1 314 ? -12.229 -12.183 -10.731 1.00 86.00 314 LYS A C 1
ATOM 2602 O O . LYS A 1 314 ? -12.390 -12.481 -9.552 1.00 86.00 314 LYS A O 1
ATOM 2607 N N . ASN A 1 315 ? -12.611 -12.992 -11.715 1.00 85.44 315 ASN A N 1
ATOM 2608 C CA . ASN A 1 315 ? -13.145 -14.331 -11.443 1.00 85.44 315 ASN A CA 1
ATOM 2609 C C . ASN A 1 315 ? -12.028 -15.391 -11.323 1.00 85.44 315 ASN A C 1
ATOM 2611 O O . ASN A 1 315 ? -10.846 -15.112 -11.531 1.00 85.44 315 ASN A O 1
ATOM 2615 N N . SER A 1 316 ? -12.415 -16.641 -11.057 1.00 84.19 316 SER A N 1
ATOM 2616 C CA . SER A 1 316 ? -11.496 -17.787 -10.981 1.00 84.19 316 SER A CA 1
ATOM 2617 C C . SER A 1 316 ? -10.785 -18.135 -12.297 1.00 84.19 316 SER A C 1
ATOM 2619 O O . SER A 1 316 ? -9.809 -18.872 -12.276 1.00 84.19 316 SER A O 1
ATOM 2621 N N . GLU A 1 317 ? -11.272 -17.633 -13.436 1.00 82.38 317 GLU A N 1
ATOM 2622 C CA . GLU A 1 317 ? -10.644 -17.770 -14.762 1.00 82.38 317 GLU A CA 1
ATOM 2623 C C . GLU A 1 317 ? -9.736 -16.569 -15.096 1.00 82.38 317 GLU A C 1
ATOM 2625 O O . GLU A 1 317 ? -9.399 -16.353 -16.259 1.00 82.38 317 GLU A O 1
ATOM 2630 N N . ASN A 1 318 ? -9.402 -15.735 -14.103 1.00 81.50 318 ASN A N 1
ATOM 2631 C CA . ASN A 1 318 ? -8.622 -14.504 -14.254 1.00 81.50 318 ASN A CA 1
ATOM 2632 C C . ASN A 1 318 ? -9.206 -13.495 -15.260 1.00 81.50 318 ASN A C 1
ATOM 2634 O O . ASN A 1 318 ? -8.490 -12.647 -15.795 1.00 81.50 318 ASN A O 1
ATOM 2638 N N . LYS A 1 319 ? -10.522 -13.538 -15.493 1.00 83.62 319 LYS A N 1
ATOM 2639 C CA . LYS A 1 319 ? -11.246 -12.525 -16.267 1.00 83.62 319 LYS A CA 1
ATOM 2640 C C . LYS A 1 319 ? -11.611 -11.345 -15.383 1.00 83.62 319 LYS A C 1
ATOM 2642 O O . LYS A 1 319 ? -12.196 -11.531 -14.313 1.00 83.62 319 LYS A O 1
ATOM 2647 N N . LEU A 1 320 ? -11.292 -10.149 -15.863 1.00 83.38 320 LEU A N 1
ATOM 2648 C CA . LEU A 1 320 ? -11.693 -8.893 -15.256 1.00 83.38 320 LEU A CA 1
ATOM 2649 C C . LEU A 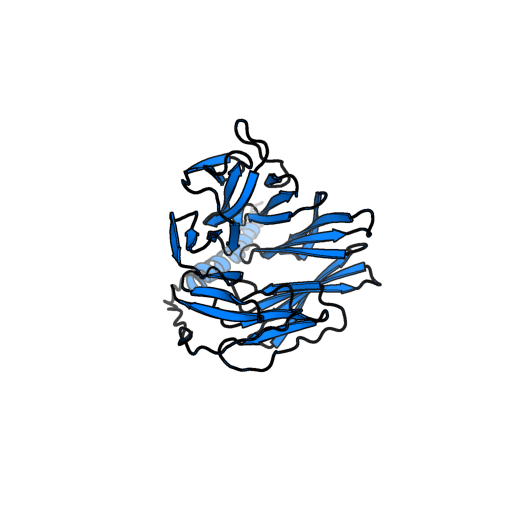1 320 ? -13.103 -8.503 -15.699 1.00 83.38 320 LEU A C 1
ATOM 2651 O O . LEU A 1 320 ? -13.428 -8.555 -16.885 1.00 83.38 320 LEU A O 1
ATOM 2655 N N . PHE A 1 321 ? -13.918 -8.061 -14.744 1.00 83.06 321 PHE A N 1
ATOM 2656 C CA . PHE A 1 321 ? -15.246 -7.506 -14.998 1.00 83.06 321 PHE A CA 1
ATOM 2657 C C . PHE A 1 321 ? -15.351 -6.122 -14.374 1.00 83.06 321 PHE A C 1
ATOM 2659 O O . PHE A 1 321 ? -15.011 -5.945 -13.208 1.00 83.06 321 PHE A O 1
ATOM 2666 N N . ILE A 1 322 ? -15.867 -5.162 -15.136 1.00 83.75 322 ILE A N 1
ATOM 2667 C CA . ILE A 1 322 ? -16.107 -3.794 -14.673 1.00 83.75 322 ILE A CA 1
ATOM 2668 C C . ILE A 1 322 ? -17.616 -3.563 -14.669 1.00 83.75 322 ILE A C 1
ATOM 2670 O O . ILE A 1 322 ? -18.279 -3.709 -15.700 1.00 83.75 322 ILE A O 1
ATOM 2674 N N . GLU A 1 323 ? -18.166 -3.233 -13.506 1.00 82.56 323 GLU A N 1
ATOM 2675 C CA . GLU A 1 323 ? -19.593 -2.985 -13.307 1.00 82.56 323 GLU A CA 1
ATOM 2676 C C . GLU A 1 323 ? -19.806 -1.568 -12.790 1.00 82.56 323 GLU A C 1
ATOM 2678 O O . GLU A 1 323 ? -19.115 -1.152 -11.869 1.00 82.56 323 GLU A O 1
ATOM 2683 N N . ASN A 1 324 ? -20.743 -0.825 -13.379 1.00 81.62 324 ASN A N 1
ATOM 2684 C CA . ASN A 1 324 ? -21.060 0.528 -12.925 1.00 81.62 324 ASN A CA 1
ATOM 2685 C C . ASN A 1 324 ? -21.959 0.482 -11.676 1.00 81.62 324 ASN A C 1
ATOM 2687 O O . ASN A 1 324 ? -22.828 -0.387 -11.590 1.00 81.62 324 ASN A O 1
ATOM 2691 N N . ILE A 1 325 ? -21.757 1.428 -10.758 1.00 77.38 325 ILE A N 1
ATOM 2692 C CA . ILE A 1 325 ? -22.524 1.613 -9.513 1.00 77.38 325 ILE A CA 1
ATOM 2693 C C . ILE A 1 325 ? -23.642 2.635 -9.721 1.00 77.38 325 ILE A C 1
ATOM 2695 O O . ILE A 1 325 ? -23.388 3.658 -10.402 1.00 77.38 325 ILE A O 1
#

Secondary structure (DSSP, 8-state):
-HHHHHHHHHHHHHHHHHHHHIIIIIIS--------------------EEPPTT-EEEEE-TTSSEEEEEETTEEEEEETTTTPPPEEE--SS-EEEEEE-TTSSEEEEEEEETTTTEEEEEEEETTTTEEEEEEEEE-TTEEEEEEEEEETTTTEEEEEEEEE-SS-EEEEEEEE-TT--EEEEEEES-EEEEEEETTTTEEEEEETT--EEETTEEP-BTTB--EEEEEE-GGG-EEEEETT-TTEEEEEETTEEEEEEE-S-----EEEEETTEEEEE-SSEEEETTT--EEE--TTSEEEEE-SSEEEEE-TT-EEEEEE-

pLDDT: mean 87.29, std 14.74, range [27.59, 98.31]

Nearest PDB structures (foldseek):
  6ven-assembly1_L  TM=5.912E-01  e=9.577E-08  Saccharomyces cerevisiae
  8to0-assembly1_Bo  TM=6.306E-01  e=8.433E-06  Mus musculus
  8j07-assembly1_1N  TM=5.062E-01  e=1.710E-06  Homo sapiens
  8snb-assembly1_4A  TM=4.678E-01  e=2.329E-06  Strongylocentrotus purpuratus
  1erj-assembly2_B  TM=4.176E-01  e=8.433E-06  Saccharomyces cerevisiae

Mean predicted aligned error: 9.88 Å

Foldseek 3Di:
DVVVVVVVVVVCCVVVVVVVCCVVPVNVPPPPPPPPPPVPLLPPPDDFDFDDPQWPQWEAELSNQWIWTADPQWIWIDGPSDPDDTDTDDDPFGWQHWYQDHVAQKIWTWGADQVQQKIWIWMAHPVPRDIDGLDIDHHAAFDGWLDWEADPPFRKIWTFTWGDDPVDIKTWIWIQGPVRDIDTQDIDRAWNDKAAQRVVRWMWTAHPVQQIDTSNHTADDDVARGWDFQYAAPNRFTWIAGPVGQQWIFGADPSDGPDIDGDPDSPQPDWDDDDRWIWRHDQFWTATRVPRDTDGDHNQWDFPDDHPFWTWTQHPSRTIDIDTD

Solvent-accessible surface area (backbone atoms only — not comparable to full-atom values): 18360 Å² total; per-residue (Å²): 110,74,68,58,54,50,51,52,50,50,51,48,50,66,54,48,51,58,52,50,44,44,48,58,66,66,58,57,56,76,66,83,70,68,77,73,67,85,61,72,72,79,70,87,72,85,64,84,44,68,50,66,94,71,56,36,54,72,26,60,32,74,84,62,46,36,40,34,30,31,44,96,41,35,44,34,42,29,52,63,85,52,98,57,75,70,44,72,56,91,68,97,55,46,42,65,45,46,43,46,39,70,93,48,70,33,37,39,35,32,30,51,43,78,89,79,25,28,41,35,37,34,35,37,34,67,91,73,74,42,80,41,85,68,50,75,48,82,43,70,50,68,75,47,58,81,46,73,41,76,34,88,89,66,49,32,38,38,36,35,33,32,24,52,50,100,91,54,61,38,28,35,31,36,33,32,39,69,86,66,49,77,41,83,71,50,75,45,71,52,67,73,49,74,46,68,31,67,91,74,74,40,44,37,37,24,32,80,83,26,42,30,26,49,69,89,38,79,49,68,56,90,97,39,61,37,28,43,76,50,35,43,33,69,96,46,32,32,35,34,22,36,66,92,46,58,42,36,34,36,33,28,46,96,94,36,77,76,48,73,50,77,45,90,79,62,78,53,80,47,67,50,57,57,94,46,39,37,30,42,29,44,67,53,33,34,36,32,70,89,80,69,46,74,44,81,48,66,73,79,43,50,76,76,49,75,57,101,51,33,41,33,32,32,39,93,78,35,32,42,44,82,43,79,109